Protein AF-A0A495QRF1-F1 (afdb_monomer_lite)

Sequence (314 aa):
MAGTAADWSGMYHGDLTDLEKIRQRLDAGADPVGELWGYGTPLHEAAKEGSAEVVSELARRAHDVDALCDNRSALWNAVFHRRADNVSALLEQGADPWRPMMDGWSPGRLGQVGPFDFGAAPEGHRLTEEERGLAESGPELARMLSDLYYDGFSLTCVANVTATEAVRRLDNDGLIVVDGRVPWHDLPFCYELDIIGVTDVPGGCVLAQPWAYRANDFDMIEAVTAGTFAYGMYANPKSGNQGCVAEDGRIPRWDLHPGYDPASDATARDVLAAYASCRKAIVHCMVYAGLRPETADCLEHPDVWLRLGKRTGG

pLDDT: mean 90.55, std 12.45, range [33.66, 98.88]

Radius of gyration: 22.69 Å; chains: 1; bounding box: 61×33×61 Å

Foldseek 3Di:
DPPDQQEQPPDDLVCLAVQVSLVVSVVSPYQQADDDPNQGGSLQSCLQRYDLSSNLVSLLSHPDQQDDGLQGGSLLNNLLNVPVSSNVSSVVSPHDQCDATLAGAGSCLSLLLDVDHPDDDDPSSHDDPLLNLLSVQQVVVCVQCVPPDAAQKKKKQWFPAFLVRLLVLQDDVAKDWDPDDPPPVPDDLPDAQQKWFWAGFVGHIMIIDRHHHNNQDLQSLLSNAAVTKIKIWGQHNVPGIWIFIDHNSDTPDTRDHALDDDGSNHHPLQRSLNSSNPSPRVSSRCSSSVTDHPHPCSHVPGPIMMGHDDDPDD

InterPro domains:
  IPR002110 Ankyrin repeat [PF12796] (40-98)
  IPR002110 Ankyrin repeat [PS50088] (41-70)
  IPR002110 Ankyrin repeat [SM00248] (38-67)
  IPR002110 Ankyrin repeat [SM00248] (70-99)
  IPR036770 Ankyrin repeat-containing domain superfamily [G3DSA:1.25.40.20] (13-128)
  IPR036770 Ankyrin repeat-containing domain superfamily [SSF48403] (19-107)

Organism: NCBI:txid1120940

Structure (mmCIF, N/CA/C/O backbone):
data_AF-A0A495QRF1-F1
#
_entry.id   AF-A0A495QRF1-F1
#
loop_
_atom_site.group_PDB
_atom_site.id
_atom_site.type_symbol
_atom_site.label_atom_id
_atom_site.label_alt_id
_atom_site.label_comp_id
_atom_site.label_asym_id
_atom_site.label_entity_id
_atom_site.label_seq_id
_atom_site.pdbx_PDB_ins_code
_atom_site.Cartn_x
_atom_site.Cartn_y
_atom_site.Cartn_z
_atom_site.occupancy
_atom_site.B_iso_or_equiv
_atom_site.auth_seq_id
_atom_site.auth_comp_id
_atom_site.auth_asym_id
_atom_site.auth_atom_id
_atom_site.pdbx_PDB_model_num
ATOM 1 N N . MET A 1 1 ? -41.976 -11.128 20.999 1.00 36.28 1 MET A N 1
ATOM 2 C CA . MET A 1 1 ? -41.315 -10.559 19.810 1.00 36.28 1 MET A CA 1
ATOM 3 C C . MET A 1 1 ? -40.044 -9.905 20.306 1.00 36.28 1 MET A C 1
ATOM 5 O O . MET A 1 1 ? -40.151 -8.914 21.015 1.00 36.28 1 MET A O 1
ATOM 9 N N . ALA A 1 2 ? -38.881 -10.514 20.071 1.00 41.78 2 ALA A N 1
ATOM 10 C CA . ALA A 1 2 ? -37.622 -9.803 20.269 1.00 41.78 2 ALA A CA 1
ATOM 11 C C . ALA A 1 2 ? -37.622 -8.671 19.238 1.00 41.78 2 ALA A C 1
ATOM 13 O O . ALA A 1 2 ? -37.755 -8.949 18.046 1.00 41.78 2 ALA A O 1
ATOM 14 N N . GLY A 1 3 ? -37.630 -7.416 19.695 1.00 47.19 3 GLY A N 1
ATOM 15 C CA . GLY A 1 3 ? -37.436 -6.286 18.793 1.00 47.19 3 GLY A CA 1
ATOM 16 C C . GLY A 1 3 ? -36.125 -6.506 18.049 1.00 47.19 3 GLY A C 1
ATOM 17 O O . GLY A 1 3 ? -35.159 -6.968 18.654 1.00 47.19 3 GLY A O 1
ATOM 18 N N . THR A 1 4 ? -36.115 -6.261 16.742 1.00 57.19 4 THR A N 1
ATOM 19 C CA . THR A 1 4 ? -34.875 -6.221 15.965 1.00 57.19 4 THR A CA 1
ATOM 20 C C . THR A 1 4 ? -33.911 -5.296 16.701 1.00 57.19 4 THR A C 1
ATOM 22 O O . THR A 1 4 ? -34.268 -4.141 16.947 1.00 57.19 4 THR A O 1
ATOM 25 N N . ALA A 1 5 ? -32.760 -5.818 17.138 1.00 65.12 5 ALA A N 1
ATOM 26 C CA . ALA A 1 5 ? -31.725 -4.998 17.758 1.00 65.12 5 ALA A CA 1
ATOM 27 C C . ALA A 1 5 ? -31.413 -3.815 16.830 1.00 65.12 5 ALA A C 1
ATOM 29 O O . ALA A 1 5 ? -31.492 -3.966 15.607 1.00 65.12 5 ALA A O 1
ATOM 30 N N . ALA A 1 6 ? -31.137 -2.639 17.397 1.00 79.69 6 ALA A N 1
ATOM 31 C CA . ALA A 1 6 ? -30.738 -1.498 16.584 1.00 79.69 6 ALA A CA 1
ATOM 32 C C . ALA A 1 6 ? -29.495 -1.855 15.751 1.00 79.69 6 ALA A C 1
ATOM 34 O O . ALA A 1 6 ? -28.647 -2.620 16.200 1.00 79.69 6 ALA A O 1
ATOM 35 N N . ASP A 1 7 ? -29.399 -1.310 14.541 1.00 88.00 7 ASP A N 1
ATOM 36 C CA . ASP A 1 7 ? -28.259 -1.493 13.645 1.00 88.00 7 ASP A CA 1
ATOM 37 C C . ASP A 1 7 ? -27.610 -0.139 13.311 1.00 88.00 7 ASP A C 1
ATOM 39 O O . ASP A 1 7 ? -27.933 0.906 13.889 1.00 88.00 7 ASP A O 1
ATOM 43 N N . TRP A 1 8 ? -26.668 -0.155 12.372 1.00 94.94 8 TRP A N 1
ATOM 44 C CA . TRP A 1 8 ? -25.949 1.039 11.933 1.00 94.94 8 TRP A CA 1
ATOM 45 C C . TRP A 1 8 ? -26.516 1.659 10.655 1.00 94.94 8 TRP A C 1
ATOM 47 O O . TRP A 1 8 ? -25.857 2.483 10.016 1.00 94.94 8 TRP A O 1
ATOM 57 N N . SER A 1 9 ? -27.746 1.308 10.276 1.00 92.00 9 SER A N 1
ATOM 58 C CA . SER A 1 9 ? -28.384 1.871 9.091 1.00 92.00 9 SER A CA 1
ATOM 59 C C . SER A 1 9 ? -28.526 3.401 9.189 1.00 92.00 9 SER A C 1
ATOM 61 O O . SER A 1 9 ? -28.700 3.998 10.261 1.00 92.00 9 SER A O 1
ATOM 63 N N . GLY A 1 10 ? -28.386 4.069 8.038 1.00 91.38 10 GLY A N 1
ATOM 64 C CA . GLY A 1 10 ? -28.483 5.530 7.932 1.00 91.38 10 GLY A CA 1
ATOM 65 C C . GLY A 1 10 ? -27.334 6.317 8.578 1.00 91.38 10 GLY A C 1
ATOM 66 O O . GLY A 1 10 ? -27.465 7.529 8.752 1.00 91.38 10 GLY A O 1
ATOM 67 N N . MET A 1 11 ? -26.237 5.655 8.955 1.00 93.94 11 MET A N 1
ATOM 68 C CA . MET A 1 11 ? -24.975 6.318 9.289 1.00 93.94 11 MET A CA 1
ATOM 69 C C . MET A 1 11 ? -24.264 6.783 8.014 1.00 93.94 11 MET A C 1
ATOM 71 O O . MET A 1 11 ? -24.254 6.071 7.012 1.00 93.94 11 MET A O 1
ATOM 75 N N . TYR A 1 12 ? -23.633 7.949 8.069 1.00 93.00 12 TYR A N 1
ATOM 76 C CA . TYR A 1 12 ? -22.727 8.482 7.050 1.00 93.00 12 TYR A CA 1
ATOM 77 C C . TYR A 1 12 ? -21.328 8.673 7.648 1.00 93.00 12 TYR A C 1
ATOM 79 O O . TYR A 1 12 ? -21.193 8.768 8.864 1.00 93.00 12 TYR A O 1
ATOM 87 N N . HIS A 1 13 ? -20.291 8.784 6.813 1.00 88.75 13 HIS A N 1
ATOM 88 C CA . HIS A 1 13 ? -18.893 8.942 7.253 1.00 88.75 13 HIS A CA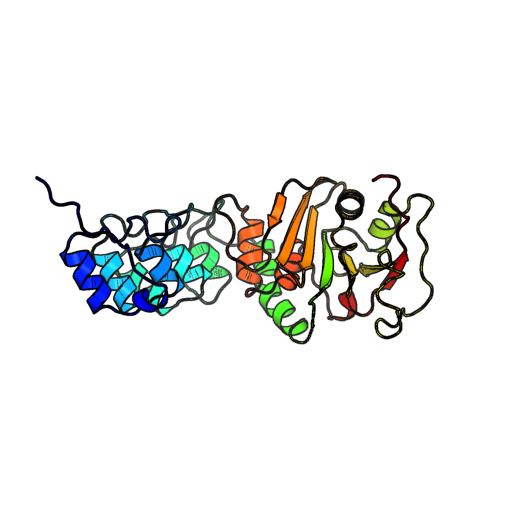 1
ATOM 89 C C . HIS A 1 13 ? -18.696 10.000 8.357 1.00 88.75 13 HIS A C 1
ATOM 91 O O . HIS A 1 13 ? -18.077 9.735 9.384 1.00 88.75 13 HIS A O 1
ATOM 97 N N . GLY A 1 14 ? -19.308 11.182 8.208 1.00 91.44 14 GLY A N 1
ATOM 98 C CA . GLY A 1 14 ? -19.200 12.262 9.200 1.00 91.44 14 GLY A CA 1
ATOM 99 C C . GLY A 1 14 ? -19.766 11.918 10.587 1.00 91.44 14 GLY A C 1
ATOM 100 O O . GLY A 1 14 ? -19.332 12.482 11.590 1.00 91.44 14 GLY A O 1
ATOM 101 N N . ASP A 1 15 ? -20.695 10.963 10.667 1.00 95.75 15 ASP A N 1
ATOM 102 C CA . ASP A 1 15 ? -21.342 10.573 11.920 1.00 95.75 15 ASP A CA 1
ATOM 103 C C . ASP A 1 15 ? -20.408 9.798 12.861 1.00 95.75 15 ASP A C 1
ATOM 105 O O . ASP A 1 15 ? -20.673 9.732 14.058 1.00 95.75 15 ASP A O 1
ATOM 109 N N . LEU A 1 16 ? -19.292 9.252 12.361 1.00 96.06 16 LEU A N 1
ATOM 110 C CA . LEU A 1 16 ? -18.283 8.551 13.172 1.00 96.06 16 LEU A CA 1
ATOM 111 C C . LEU A 1 16 ? -17.459 9.493 14.070 1.00 96.06 16 LEU A C 1
ATOM 113 O O . LEU A 1 16 ? -16.527 9.066 14.749 1.00 96.06 16 LEU A O 1
ATOM 117 N N . THR A 1 17 ? -17.803 10.780 14.086 1.00 96.88 17 THR A N 1
ATOM 118 C CA . THR A 1 17 ? -17.275 11.781 15.023 1.00 96.88 17 THR A CA 1
ATOM 119 C C . THR A 1 17 ? -18.339 12.296 16.002 1.00 96.88 17 THR A C 1
ATOM 121 O O . THR A 1 17 ? -18.012 13.030 16.933 1.00 96.88 17 THR A O 1
ATOM 124 N N . ASP A 1 18 ? -19.607 11.897 15.838 1.00 97.81 18 ASP A N 1
ATOM 125 C CA . ASP A 1 18 ? -20.713 12.279 16.721 1.00 97.81 18 ASP A CA 1
ATOM 126 C C . ASP A 1 18 ? -20.901 11.237 17.833 1.00 97.81 18 ASP A C 1
ATOM 128 O O . ASP A 1 18 ? -21.630 10.250 17.700 1.00 97.81 18 ASP A O 1
ATOM 132 N N . LEU A 1 19 ? -20.236 11.473 18.965 1.00 98.12 19 LEU A N 1
ATOM 133 C CA . LEU A 1 19 ? -20.271 10.580 20.122 1.00 98.12 19 LEU A CA 1
ATOM 134 C C . LEU A 1 19 ? -21.688 10.310 20.647 1.00 98.12 19 LEU A C 1
ATOM 136 O O . LEU A 1 19 ? -21.982 9.186 21.055 1.00 98.12 19 LEU A O 1
ATOM 140 N N . GLU A 1 20 ? -22.575 11.303 20.640 1.00 97.88 20 GLU A N 1
ATOM 141 C CA . GLU A 1 20 ? -23.933 11.127 21.163 1.00 97.88 20 GLU A CA 1
ATOM 142 C C . GLU A 1 20 ? -24.778 10.265 20.226 1.00 97.88 20 GLU A C 1
ATOM 144 O O . GLU A 1 20 ? -25.493 9.368 20.679 1.00 97.88 20 GLU A O 1
ATOM 149 N N . LYS A 1 21 ? -24.638 10.454 18.911 1.00 96.50 21 LYS A N 1
ATOM 150 C CA . LYS A 1 21 ? -25.295 9.604 17.913 1.00 96.50 21 LYS A CA 1
ATOM 151 C C . LYS A 1 21 ? -24.823 8.148 17.986 1.00 96.50 21 LYS A C 1
ATOM 153 O O . LYS A 1 21 ? -25.638 7.236 17.810 1.00 96.50 21 LYS A O 1
ATOM 158 N N . ILE A 1 22 ? -23.537 7.931 18.272 1.00 97.81 22 ILE A N 1
ATOM 159 C CA . ILE A 1 22 ? -22.958 6.601 18.504 1.00 97.81 22 ILE A CA 1
ATOM 160 C C . ILE A 1 22 ? -23.508 5.984 19.795 1.00 97.81 22 ILE A C 1
ATOM 162 O O . ILE A 1 22 ? -24.014 4.861 19.767 1.00 97.81 22 ILE A O 1
ATOM 166 N N . ARG A 1 23 ? -23.497 6.722 20.913 1.00 98.06 23 ARG A N 1
ATOM 167 C CA . ARG A 1 23 ? -24.036 6.253 22.202 1.00 98.06 23 ARG A CA 1
ATOM 168 C C . ARG A 1 23 ? -25.494 5.837 22.105 1.00 98.06 23 ARG A C 1
ATOM 170 O O . ARG A 1 23 ? -25.828 4.748 22.552 1.00 98.06 23 ARG A O 1
ATOM 177 N N . GLN A 1 24 ? -26.335 6.642 21.458 1.00 96.50 24 GLN A N 1
ATOM 178 C CA . GLN A 1 24 ? -27.756 6.329 21.280 1.00 96.50 24 GLN A CA 1
ATOM 179 C C . GLN A 1 24 ? -27.979 4.980 20.581 1.00 96.50 24 GLN A C 1
ATOM 181 O O . GLN A 1 24 ? -28.871 4.227 20.968 1.00 96.50 24 GLN A O 1
ATOM 186 N N . ARG A 1 25 ? -27.164 4.650 19.570 1.00 96.69 25 ARG A N 1
ATOM 187 C CA . ARG A 1 25 ? -27.246 3.360 18.863 1.00 96.69 25 ARG A CA 1
ATOM 188 C C . ARG A 1 25 ? -26.769 2.206 19.731 1.00 96.69 25 ARG A C 1
ATOM 190 O O . ARG A 1 25 ? -27.451 1.188 19.818 1.00 96.69 25 ARG A O 1
ATOM 197 N N . LEU A 1 26 ? -25.643 2.387 20.414 1.00 97.25 26 LEU A N 1
ATOM 198 C CA . LEU A 1 26 ? -25.106 1.386 21.333 1.00 97.25 26 LEU A CA 1
ATOM 199 C C . LEU A 1 26 ? -26.064 1.113 22.505 1.00 97.25 26 LEU A C 1
ATOM 201 O O . LEU A 1 26 ? -26.245 -0.035 22.898 1.00 97.25 26 LEU A O 1
ATOM 205 N N . ASP A 1 27 ? -26.711 2.146 23.050 1.00 96.94 27 ASP A N 1
ATOM 206 C CA . ASP A 1 27 ? -27.721 2.028 24.111 1.00 96.94 27 ASP A CA 1
ATOM 207 C C . ASP A 1 27 ? -28.982 1.298 23.621 1.00 96.94 27 ASP A C 1
ATOM 209 O O . ASP A 1 27 ? -29.630 0.587 24.389 1.00 96.94 27 ASP A O 1
ATOM 213 N N . ALA A 1 28 ? -29.305 1.421 22.330 1.00 95.75 28 ALA A N 1
ATOM 214 C CA . ALA A 1 28 ? -30.368 0.667 21.669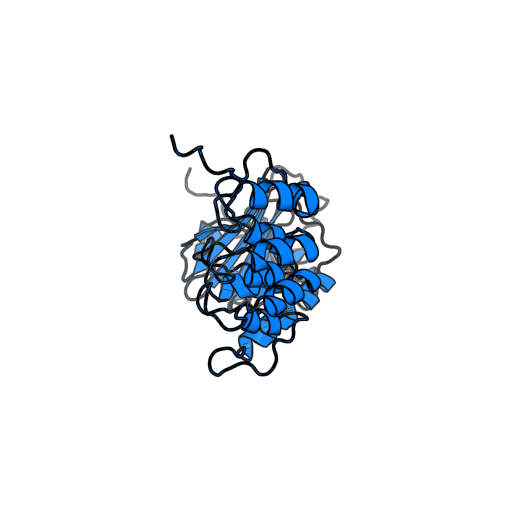 1.00 95.75 28 ALA A CA 1
ATOM 215 C C . ALA A 1 28 ? -29.953 -0.769 21.266 1.00 95.75 28 ALA A C 1
ATOM 217 O O . ALA A 1 28 ? -30.755 -1.498 20.676 1.00 95.75 28 ALA A O 1
ATOM 218 N N . GLY A 1 29 ? -28.730 -1.190 21.606 1.00 95.44 29 GLY A N 1
ATOM 219 C CA . GLY A 1 29 ? -28.231 -2.550 21.406 1.00 95.44 29 GLY A CA 1
ATOM 220 C C . GLY A 1 29 ? -27.509 -2.796 20.081 1.00 95.44 29 GLY A C 1
ATOM 221 O O . GLY A 1 29 ? -27.334 -3.959 19.724 1.00 95.44 29 GLY A O 1
ATOM 222 N N . ALA A 1 30 ? -27.101 -1.748 19.357 1.00 96.44 30 ALA A N 1
ATOM 223 C CA . ALA A 1 30 ? -26.262 -1.911 18.173 1.00 96.44 30 ALA A CA 1
ATOM 224 C C . ALA A 1 30 ? -24.882 -2.475 18.541 1.00 96.44 30 ALA A C 1
ATOM 226 O O . ALA A 1 30 ? -24.264 -2.044 19.514 1.00 96.44 30 ALA A O 1
ATOM 227 N N . ASP A 1 31 ? -24.399 -3.433 17.751 1.00 96.25 31 ASP A N 1
ATOM 228 C CA . ASP A 1 31 ? -23.107 -4.089 17.966 1.00 96.25 31 ASP A CA 1
ATOM 229 C C . ASP A 1 31 ? -21.957 -3.211 17.428 1.00 96.25 31 ASP A C 1
ATOM 231 O O . ASP A 1 31 ? -21.932 -2.951 16.223 1.00 96.25 31 ASP A O 1
ATOM 235 N N . PRO A 1 32 ? -20.988 -2.756 18.248 1.00 96.62 32 PRO A N 1
ATOM 236 C CA . PRO A 1 32 ? -19.858 -1.934 17.789 1.00 96.62 32 PRO A CA 1
ATOM 237 C C . PRO A 1 32 ? -18.960 -2.616 16.741 1.00 96.62 32 PRO A C 1
ATOM 239 O O . PRO A 1 32 ? -18.213 -1.926 16.040 1.00 96.62 32 PRO A O 1
ATOM 242 N N . VAL A 1 33 ? -19.032 -3.946 16.610 1.00 96.00 33 VAL A N 1
ATOM 243 C CA . VAL A 1 33 ? -18.331 -4.727 15.576 1.00 96.00 33 VAL A CA 1
ATOM 244 C C . VAL A 1 33 ? -19.286 -5.376 14.565 1.00 96.00 33 VAL A C 1
ATOM 246 O O . VAL A 1 33 ? -18.865 -6.213 13.772 1.00 96.00 33 VAL A O 1
ATOM 249 N N . GLY A 1 34 ? -20.555 -4.958 14.552 1.00 94.00 34 GLY A N 1
ATOM 250 C CA . GLY A 1 34 ? -21.543 -5.379 13.561 1.00 94.00 34 GLY A CA 1
ATOM 251 C C . GLY A 1 34 ? -21.345 -4.727 12.188 1.00 94.00 34 GLY A C 1
ATOM 252 O O . GLY A 1 34 ? -20.471 -3.885 11.998 1.00 94.00 34 GLY A O 1
ATOM 253 N N . GLU A 1 35 ? -22.190 -5.098 11.226 1.00 94.38 35 GLU A N 1
ATOM 254 C CA . GLU A 1 35 ? -22.109 -4.594 9.851 1.00 94.38 35 GLU A CA 1
ATOM 255 C C . GLU A 1 35 ? -22.397 -3.082 9.765 1.00 94.38 35 GLU A C 1
ATOM 257 O O . GLU A 1 35 ? -23.415 -2.587 10.259 1.00 94.38 35 GLU A O 1
ATOM 262 N N . LEU A 1 36 ? -21.507 -2.359 9.084 1.00 94.81 36 LEU A N 1
ATOM 263 C CA . LEU A 1 36 ? -21.648 -0.967 8.672 1.00 94.81 36 LEU A CA 1
ATOM 264 C C . LEU A 1 36 ? -21.381 -0.871 7.160 1.00 94.81 36 LEU A C 1
ATOM 266 O O . LEU A 1 36 ? -20.360 -1.341 6.659 1.00 94.81 36 LEU A O 1
ATOM 270 N N . TRP A 1 37 ? -22.324 -0.273 6.427 1.00 93.25 37 TRP A N 1
ATOM 271 C CA . TRP A 1 37 ? -22.264 -0.044 4.970 1.00 93.25 37 TRP A CA 1
ATOM 272 C C . TRP A 1 37 ? -22.040 -1.288 4.086 1.00 93.25 37 TRP A C 1
ATOM 274 O O . TRP A 1 37 ? -21.793 -1.148 2.891 1.00 93.25 37 TRP A O 1
ATOM 284 N N . GLY A 1 38 ? -22.173 -2.497 4.639 1.00 88.44 38 GLY A N 1
ATOM 285 C CA . GLY A 1 38 ? -22.002 -3.759 3.913 1.00 88.44 38 GLY A CA 1
ATOM 286 C C . GLY A 1 38 ? -20.548 -4.177 3.661 1.00 88.44 38 GLY A C 1
ATOM 287 O O . GLY A 1 38 ? -20.331 -5.150 2.945 1.00 88.44 38 GLY A O 1
ATOM 288 N N . TYR A 1 39 ? -19.560 -3.461 4.211 1.00 84.38 39 TYR A N 1
ATOM 289 C CA . TYR A 1 39 ? -18.134 -3.786 4.033 1.00 84.38 39 TYR A CA 1
ATOM 290 C C . TYR A 1 39 ? -17.248 -3.494 5.251 1.00 84.38 39 TYR A C 1
ATOM 292 O O . TYR A 1 39 ? -16.098 -3.917 5.274 1.00 84.38 39 TYR A O 1
ATOM 300 N N . GLY A 1 40 ? -17.739 -2.764 6.252 1.00 89.56 40 GLY A N 1
ATOM 301 C CA . GLY A 1 40 ? -16.956 -2.392 7.427 1.00 89.56 40 GLY A CA 1
ATOM 302 C C . GLY A 1 40 ? -17.702 -2.671 8.722 1.00 89.56 40 GLY A C 1
ATOM 303 O O . GLY A 1 40 ? -18.843 -3.137 8.724 1.00 89.56 40 GLY A O 1
ATOM 304 N N . THR A 1 41 ? -17.067 -2.329 9.839 1.00 96.06 41 THR A N 1
ATOM 305 C CA . THR A 1 41 ? -17.735 -2.242 11.142 1.00 96.06 41 THR A CA 1
ATOM 306 C C . THR A 1 41 ? -17.569 -0.837 11.714 1.00 96.06 41 THR A C 1
ATOM 308 O O . THR A 1 41 ? -16.600 -0.153 11.370 1.00 96.06 41 THR A O 1
ATOM 311 N N . PRO A 1 42 ? -18.451 -0.395 12.627 1.00 97.69 42 PRO A N 1
ATOM 312 C CA . PRO A 1 42 ? -18.332 0.914 13.262 1.00 97.69 42 PRO A CA 1
ATOM 313 C C . PRO A 1 42 ? -16.967 1.133 13.900 1.00 97.69 42 PRO A C 1
ATOM 315 O O . PRO A 1 42 ? -16.361 2.176 13.682 1.00 97.69 42 PRO A O 1
ATOM 318 N N . LEU A 1 43 ? -16.459 0.151 14.655 1.00 98.56 43 LEU A N 1
ATOM 319 C CA . LEU A 1 43 ? -15.153 0.264 15.299 1.00 98.56 43 LEU A CA 1
ATOM 320 C C . LEU A 1 43 ? -14.005 0.370 14.278 1.00 98.56 43 LEU A C 1
ATOM 322 O O . LEU A 1 43 ? -13.108 1.192 14.460 1.00 98.56 43 LEU A O 1
ATOM 326 N N . HIS A 1 44 ? -14.041 -0.408 13.191 1.00 98.12 44 HIS A N 1
ATOM 327 C CA . HIS A 1 44 ? -12.999 -0.386 12.157 1.00 98.12 44 HIS A CA 1
ATOM 328 C C . HIS A 1 44 ? -12.991 0.924 11.358 1.00 98.12 44 HIS A C 1
ATOM 330 O O . HIS A 1 44 ? -11.919 1.492 11.139 1.00 98.12 44 HIS A O 1
ATOM 336 N N . GLU A 1 45 ? -14.163 1.426 10.966 1.00 97.75 45 GLU A N 1
ATOM 337 C CA . GLU A 1 45 ? -14.282 2.693 10.236 1.00 97.75 45 GLU A CA 1
ATOM 338 C C . GLU A 1 45 ? -13.988 3.893 11.152 1.00 97.75 45 GLU A C 1
ATOM 340 O O . GLU A 1 45 ? -13.252 4.805 10.774 1.00 97.75 45 GLU A O 1
ATOM 345 N N . ALA A 1 46 ? -14.449 3.876 12.408 1.00 98.38 46 ALA A N 1
ATOM 346 C CA . ALA A 1 46 ? -14.101 4.917 13.376 1.00 98.38 46 ALA A CA 1
ATOM 347 C C . ALA A 1 46 ? -12.588 4.967 13.633 1.00 98.38 46 ALA A C 1
ATOM 349 O O . ALA A 1 46 ? -12.016 6.053 13.706 1.00 98.38 46 ALA A O 1
ATOM 350 N N . ALA A 1 47 ? -11.911 3.817 13.697 1.00 98.56 47 ALA A N 1
ATOM 351 C CA . ALA A 1 47 ? -10.459 3.774 13.839 1.00 98.56 47 ALA A CA 1
ATOM 352 C C . ALA A 1 47 ? -9.734 4.465 12.667 1.00 98.56 47 ALA A C 1
ATOM 354 O O . ALA A 1 47 ? -8.740 5.163 12.887 1.00 98.56 47 ALA A O 1
ATOM 355 N N . LYS A 1 48 ? -10.263 4.332 11.443 1.00 96.00 48 LYS A N 1
ATOM 356 C CA . LYS A 1 48 ? -9.748 4.963 10.219 1.00 96.00 48 LYS A CA 1
ATOM 357 C C . LYS A 1 48 ? -10.010 6.467 10.160 1.00 96.00 48 LYS A C 1
ATOM 359 O O . LYS A 1 48 ? -9.100 7.229 9.828 1.00 96.00 48 LYS A O 1
ATOM 364 N N . GLU A 1 49 ? -11.223 6.919 10.464 1.00 95.25 49 GLU A N 1
ATOM 365 C CA . GLU A 1 49 ? -11.644 8.298 10.171 1.00 95.25 49 GLU A CA 1
ATOM 366 C C . GLU A 1 49 ? -12.414 9.020 11.283 1.00 95.25 49 GLU A C 1
ATOM 368 O O . GLU A 1 49 ? -12.440 10.252 11.261 1.00 95.25 49 GLU A O 1
ATOM 373 N N . GLY A 1 50 ? -12.945 8.299 12.270 1.00 97.25 50 GLY A N 1
ATOM 374 C CA . GLY A 1 50 ? -13.674 8.849 13.415 1.00 97.25 50 GLY A CA 1
ATOM 375 C C . GLY A 1 50 ? -12.791 9.536 14.463 1.00 97.25 50 GLY A C 1
ATOM 376 O O . GLY A 1 50 ? -11.572 9.659 14.295 1.00 97.25 50 GLY A O 1
ATOM 377 N N . SER A 1 51 ? -13.421 9.994 15.550 1.00 98.19 51 SER A N 1
ATOM 378 C CA . SER A 1 51 ? -12.732 10.626 16.684 1.00 98.19 51 SER A CA 1
ATOM 379 C C . SER A 1 51 ? -12.306 9.610 17.747 1.00 98.19 51 SER A C 1
ATOM 381 O O . SER A 1 51 ? -12.931 8.558 17.904 1.00 98.19 51 SER A O 1
ATOM 383 N N . ALA A 1 52 ? -11.275 9.944 18.525 1.00 98.62 52 ALA A N 1
ATOM 384 C CA . ALA A 1 52 ? -10.758 9.069 19.576 1.00 98.62 52 ALA A CA 1
ATOM 385 C C . ALA A 1 52 ? -11.809 8.766 20.657 1.00 98.62 52 ALA A C 1
ATOM 387 O O . ALA A 1 52 ? -11.847 7.658 21.186 1.00 98.62 52 ALA A O 1
ATOM 388 N N . GLU A 1 53 ? -12.714 9.705 20.947 1.00 98.62 53 GLU A N 1
ATOM 389 C CA . GLU A 1 53 ? -13.820 9.497 21.883 1.00 98.62 53 GLU A CA 1
ATOM 390 C C . GLU A 1 53 ? -14.837 8.480 21.356 1.00 98.62 53 GLU A C 1
ATOM 392 O O . GLU A 1 53 ? -15.324 7.646 22.121 1.00 98.62 53 GLU A O 1
ATOM 397 N N . VAL A 1 54 ? -15.144 8.520 20.053 1.00 98.69 54 VAL A N 1
ATOM 398 C CA . VAL A 1 54 ? -16.015 7.528 19.409 1.00 98.69 54 VAL A CA 1
ATOM 399 C C . VAL A 1 54 ? -15.342 6.160 19.397 1.00 98.69 54 VAL A C 1
ATOM 401 O O . VAL A 1 54 ? -15.976 5.170 19.758 1.00 98.69 54 VAL A O 1
ATOM 404 N N . VAL A 1 55 ? -14.056 6.100 19.042 1.00 98.88 55 VAL A N 1
ATOM 405 C CA . VAL A 1 55 ? -13.270 4.858 19.060 1.00 98.88 55 VAL A CA 1
ATOM 406 C C . VAL A 1 55 ? -13.236 4.255 20.462 1.00 98.88 55 VAL A C 1
ATOM 408 O O . VAL A 1 55 ? -13.522 3.070 20.614 1.00 98.88 55 VAL A O 1
ATOM 411 N N . SER A 1 56 ? -12.960 5.065 21.487 1.00 98.75 56 SER A N 1
ATOM 412 C CA . SER A 1 56 ? -12.949 4.633 22.887 1.00 98.75 56 SER A CA 1
ATOM 413 C C . SER A 1 56 ? -14.309 4.077 23.315 1.00 98.75 56 SER A C 1
ATOM 415 O O . SER A 1 56 ? -14.379 2.992 23.890 1.00 98.75 56 SER A O 1
ATOM 417 N N . GLU A 1 57 ? -15.411 4.756 22.978 1.00 98.69 57 GLU A N 1
ATOM 418 C CA . GLU A 1 57 ? -16.756 4.301 23.343 1.00 98.69 57 GLU A CA 1
ATOM 419 C C . GLU A 1 57 ? -17.167 3.008 22.623 1.00 98.69 57 GLU A C 1
ATOM 421 O O . GLU A 1 57 ? -17.750 2.123 23.253 1.00 98.69 57 GLU A O 1
ATOM 426 N N . LEU A 1 58 ? -16.844 2.871 21.333 1.00 98.62 58 LEU A N 1
ATOM 427 C CA . LEU A 1 58 ? -17.090 1.647 20.566 1.00 98.62 58 LEU A CA 1
ATOM 428 C C . LEU A 1 58 ? -16.257 0.479 21.107 1.00 98.62 58 LEU A C 1
ATOM 430 O O . LEU A 1 58 ? -16.809 -0.585 21.382 1.00 98.62 58 LEU A O 1
ATOM 434 N N . ALA A 1 59 ? -14.954 0.685 21.314 1.00 98.69 59 ALA A N 1
ATOM 435 C CA . ALA A 1 59 ? -14.032 -0.338 21.803 1.00 98.69 59 ALA A CA 1
ATOM 436 C C . ALA A 1 59 ? -14.393 -0.803 23.220 1.00 98.69 59 ALA A C 1
ATOM 438 O O . ALA A 1 59 ? -14.446 -2.001 23.478 1.00 98.69 59 ALA A O 1
ATOM 439 N N . ARG A 1 60 ? -14.751 0.124 24.117 1.00 98.19 60 ARG A N 1
ATOM 440 C CA . ARG A 1 60 ? -15.192 -0.185 25.488 1.00 98.19 60 ARG A CA 1
ATOM 441 C C . ARG A 1 60 ? -16.435 -1.080 25.530 1.00 98.19 60 ARG A C 1
ATOM 443 O O . ARG A 1 60 ? -16.641 -1.803 26.505 1.00 98.19 60 ARG A O 1
ATOM 450 N N . ARG A 1 61 ? -17.310 -0.988 24.522 1.00 97.56 61 ARG A N 1
ATOM 451 C CA . ARG A 1 61 ? -18.530 -1.805 24.420 1.00 97.56 61 ARG A CA 1
ATOM 452 C C . ARG A 1 61 ? -18.362 -3.045 23.544 1.00 97.56 61 ARG A C 1
ATOM 454 O O . ARG A 1 61 ? -19.285 -3.855 23.494 1.00 97.56 61 ARG A O 1
ATOM 461 N N . ALA A 1 62 ? -17.229 -3.200 22.866 1.00 96.94 62 ALA A N 1
ATOM 462 C CA . ALA A 1 62 ? -16.952 -4.373 22.056 1.00 96.94 62 ALA A CA 1
ATOM 463 C C . ALA A 1 62 ? -16.685 -5.589 22.950 1.00 96.94 62 ALA A C 1
ATOM 465 O O . ALA A 1 62 ? -15.988 -5.504 23.959 1.00 96.94 62 ALA A O 1
ATOM 466 N N . HIS A 1 63 ? -17.237 -6.741 22.569 1.00 93.81 63 HIS A N 1
ATOM 467 C CA . HIS A 1 63 ? -16.924 -8.009 23.234 1.00 93.81 63 HIS A CA 1
ATOM 468 C C . HIS A 1 63 ? -15.495 -8.482 22.936 1.00 93.81 63 HIS A C 1
ATOM 470 O O . HIS A 1 63 ? -14.893 -9.161 23.765 1.00 93.81 63 HIS A O 1
ATOM 476 N N . ASP A 1 64 ? -14.976 -8.115 21.764 1.00 96.50 64 ASP A N 1
ATOM 477 C CA . ASP A 1 64 ? -13.607 -8.349 21.315 1.00 96.50 64 ASP A CA 1
ATOM 478 C C . ASP A 1 64 ? -13.131 -7.107 20.546 1.00 96.50 64 ASP A C 1
ATOM 480 O O . ASP A 1 64 ? -13.635 -6.810 19.461 1.00 96.50 64 ASP A O 1
ATOM 484 N N . VAL A 1 65 ? -12.191 -6.355 21.125 1.00 98.00 65 VAL A N 1
ATOM 485 C CA . VAL A 1 65 ? -11.601 -5.159 20.497 1.00 98.00 65 VAL A CA 1
ATOM 486 C C . VAL A 1 65 ? -10.699 -5.517 19.307 1.00 98.00 65 VAL A C 1
ATOM 488 O O . VAL A 1 65 ? -10.517 -4.700 18.404 1.00 98.00 65 VAL A O 1
ATOM 491 N N . ASP A 1 66 ? -10.185 -6.751 19.271 1.00 98.12 66 ASP A N 1
ATOM 492 C CA . ASP A 1 66 ? -9.330 -7.278 18.208 1.00 98.12 66 ASP A CA 1
ATOM 493 C C . ASP A 1 66 ? -10.113 -8.125 17.192 1.00 98.12 66 ASP A C 1
ATOM 495 O O . ASP A 1 66 ? -9.509 -8.832 16.375 1.00 98.12 66 ASP A O 1
ATOM 499 N N . ALA A 1 67 ? -11.450 -8.063 17.215 1.00 97.06 67 ALA A N 1
ATOM 500 C CA . ALA A 1 67 ? -12.282 -8.665 16.181 1.00 97.06 67 ALA A CA 1
ATOM 501 C C . ALA A 1 67 ? -11.802 -8.201 14.798 1.00 97.06 67 ALA A C 1
ATOM 503 O O . ALA A 1 67 ? -11.487 -7.027 14.606 1.00 97.06 67 ALA A O 1
ATOM 504 N N . LEU A 1 68 ? -11.724 -9.129 13.843 1.00 96.06 68 LEU A N 1
ATOM 505 C CA . LEU A 1 68 ? -11.206 -8.834 12.510 1.00 96.06 68 LEU A CA 1
ATOM 506 C C . LEU A 1 68 ? -12.341 -8.514 11.537 1.00 96.06 68 LEU A C 1
ATOM 508 O O . LEU A 1 68 ? -13.316 -9.259 11.453 1.00 96.06 68 LEU A O 1
ATOM 512 N N . CYS A 1 69 ? -12.154 -7.467 10.741 1.00 95.12 69 CYS A N 1
ATOM 513 C CA . CYS A 1 69 ? -12.932 -7.164 9.544 1.00 95.12 69 CYS A CA 1
ATOM 514 C C . CYS A 1 69 ? -11.973 -7.122 8.350 1.00 95.12 69 CYS A C 1
ATOM 516 O O . CYS A 1 69 ? -10.957 -6.431 8.408 1.00 95.12 69 CYS A O 1
ATOM 518 N N . ASP A 1 70 ? -12.248 -7.882 7.286 1.00 93.50 70 ASP A N 1
ATOM 519 C CA . ASP A 1 70 ? -11.351 -8.010 6.124 1.00 93.50 70 ASP A CA 1
ATOM 520 C C . ASP A 1 70 ? -9.892 -8.308 6.508 1.00 93.50 70 ASP A C 1
ATOM 522 O O . ASP A 1 70 ? -8.965 -7.638 6.054 1.00 93.50 70 ASP A O 1
ATOM 526 N N . ASN A 1 71 ? -9.686 -9.292 7.389 1.00 95.25 71 ASN A N 1
ATOM 527 C CA . ASN A 1 71 ? -8.370 -9.677 7.914 1.00 95.25 71 ASN A CA 1
ATOM 528 C C . ASN A 1 71 ? -7.599 -8.547 8.621 1.00 95.25 71 ASN A C 1
ATOM 530 O O . ASN A 1 71 ? -6.378 -8.618 8.714 1.00 95.25 71 ASN A O 1
ATOM 534 N N . ARG A 1 72 ? -8.275 -7.518 9.140 1.00 96.75 72 ARG A N 1
ATOM 535 C CA . ARG A 1 72 ? -7.659 -6.379 9.839 1.00 96.75 72 ARG A CA 1
ATOM 536 C C . ARG A 1 72 ? -8.365 -6.147 11.164 1.00 96.75 72 ARG A C 1
ATOM 538 O O . ARG A 1 72 ? -9.574 -6.312 11.224 1.00 96.75 72 ARG A O 1
ATOM 545 N N . SER A 1 73 ? -7.630 -5.764 12.205 1.00 98.06 73 SER A N 1
ATOM 546 C CA . SER A 1 73 ? -8.242 -5.250 13.436 1.00 98.06 73 SER A CA 1
ATOM 547 C C . SER A 1 73 ? -8.532 -3.752 13.316 1.00 98.06 73 SER A C 1
ATOM 549 O O . SER A 1 73 ? -8.027 -3.063 12.424 1.00 98.06 73 SER A O 1
ATOM 551 N N . ALA A 1 74 ? -9.283 -3.195 14.261 1.00 98.56 74 ALA A N 1
ATOM 552 C CA . ALA A 1 74 ? -9.447 -1.748 14.345 1.00 98.56 74 ALA A CA 1
ATOM 553 C C . ALA A 1 74 ? -8.096 -1.032 14.545 1.00 98.56 74 ALA A C 1
ATOM 555 O O . ALA A 1 74 ? -7.841 0.007 13.932 1.00 98.56 74 ALA A O 1
ATOM 556 N N . LEU A 1 75 ? -7.188 -1.624 15.332 1.00 98.75 75 LEU A N 1
ATOM 557 C CA . LEU A 1 75 ? -5.854 -1.068 15.575 1.00 98.75 75 LEU A CA 1
ATOM 558 C C . LEU A 1 75 ? -5.012 -1.022 14.296 1.00 98.75 75 LEU A C 1
ATOM 560 O O . LEU A 1 75 ? -4.297 -0.045 14.078 1.00 98.75 75 LEU A O 1
ATOM 564 N N . TRP A 1 76 ? -5.147 -2.016 13.412 1.00 98.25 76 TRP A N 1
ATOM 565 C CA . TRP A 1 76 ? -4.543 -1.963 12.080 1.00 98.25 76 TRP A CA 1
ATOM 566 C C . TRP A 1 76 ? -4.968 -0.718 11.312 1.00 98.25 76 TRP A C 1
ATOM 568 O O . TRP A 1 76 ? -4.115 0.015 10.818 1.00 98.25 76 TRP A O 1
ATOM 578 N N . ASN A 1 77 ? -6.275 -0.459 11.233 1.00 98.00 77 ASN A N 1
ATOM 579 C CA . ASN A 1 77 ? -6.796 0.688 10.495 1.00 98.00 77 ASN A CA 1
ATOM 580 C C . ASN A 1 77 ? -6.302 2.008 11.104 1.00 98.00 77 ASN A C 1
ATOM 582 O O . ASN A 1 77 ? -5.837 2.882 10.371 1.00 98.00 77 ASN A O 1
ATOM 586 N N . ALA A 1 78 ? -6.299 2.142 12.433 1.00 98.44 78 ALA A N 1
ATOM 587 C CA . ALA A 1 78 ? -5.756 3.334 13.085 1.00 98.44 78 ALA A CA 1
ATOM 588 C C . ALA A 1 78 ? -4.271 3.565 12.736 1.00 98.44 78 ALA A C 1
ATOM 590 O O . ALA A 1 78 ? -3.884 4.686 12.392 1.00 98.44 78 ALA A O 1
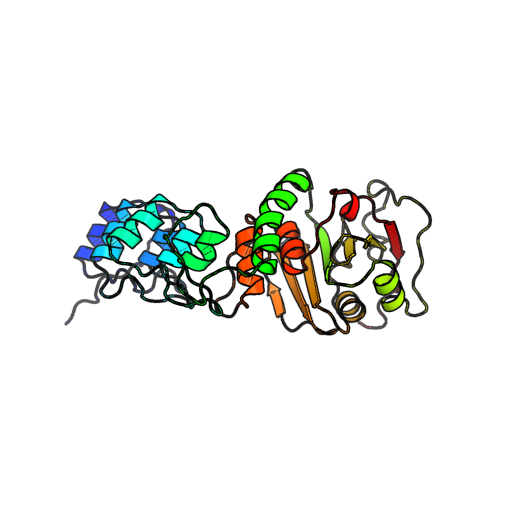ATOM 591 N N . VAL A 1 79 ? -3.448 2.508 12.749 1.00 98.25 79 VAL A N 1
ATOM 592 C CA . VAL A 1 79 ? -2.026 2.581 12.373 1.00 98.25 79 VAL A CA 1
ATOM 593 C C . VAL A 1 79 ? -1.857 2.910 10.893 1.00 98.25 79 VAL A C 1
ATOM 595 O O . VAL A 1 79 ? -1.184 3.885 10.557 1.00 98.25 79 VAL A O 1
ATOM 598 N N . PHE A 1 80 ? -2.490 2.149 10.000 1.00 97.12 80 PHE A N 1
ATOM 599 C CA . PHE A 1 80 ? -2.355 2.316 8.553 1.00 97.12 80 PHE A CA 1
ATOM 600 C C . PHE A 1 80 ? -2.760 3.730 8.105 1.00 97.12 80 PHE A C 1
ATOM 602 O O . PHE A 1 80 ? -2.082 4.362 7.291 1.00 97.12 80 PHE A O 1
ATOM 609 N N . HIS A 1 81 ? -3.817 4.283 8.707 1.00 96.19 81 HIS A N 1
ATOM 610 C CA . HIS A 1 81 ? -4.298 5.636 8.428 1.00 96.19 81 HIS A CA 1
ATOM 611 C C . HIS A 1 81 ? -3.630 6.734 9.266 1.00 96.19 81 HIS A C 1
ATOM 613 O O . HIS A 1 81 ? -4.017 7.900 9.157 1.00 96.19 81 HIS A O 1
ATOM 619 N N . ARG A 1 82 ? -2.599 6.394 10.048 1.00 96.19 82 ARG A N 1
ATOM 620 C CA . ARG A 1 82 ? -1.791 7.323 10.851 1.00 96.19 82 ARG A CA 1
ATOM 621 C C . ARG A 1 82 ? -2.619 8.142 11.857 1.00 96.19 82 ARG A C 1
ATOM 623 O O . ARG A 1 82 ? -2.367 9.327 12.065 1.00 96.19 82 ARG A O 1
ATOM 630 N N . ARG A 1 83 ? -3.611 7.512 12.492 1.00 97.75 83 ARG A N 1
ATOM 631 C CA . ARG A 1 83 ? -4.534 8.130 13.459 1.00 97.75 83 ARG A CA 1
ATOM 632 C C . ARG A 1 83 ? -4.035 7.933 14.891 1.00 97.75 83 ARG A C 1
ATOM 634 O O . ARG A 1 83 ? -4.507 7.050 15.595 1.00 97.75 83 ARG A O 1
ATOM 641 N N . ALA A 1 84 ? -3.068 8.749 15.313 1.00 98.19 84 ALA A N 1
ATOM 642 C CA . ALA A 1 84 ? -2.392 8.588 16.605 1.00 98.19 84 ALA A CA 1
ATOM 643 C C . ALA A 1 84 ? -3.341 8.562 17.814 1.00 98.19 84 ALA A C 1
ATOM 645 O O . ALA A 1 84 ? -3.212 7.682 18.661 1.00 98.19 84 ALA A O 1
ATOM 646 N N . ASP A 1 85 ? -4.333 9.451 17.860 1.00 98.56 85 ASP A N 1
ATOM 647 C CA . ASP A 1 85 ? -5.286 9.485 18.975 1.00 98.56 85 ASP A CA 1
ATOM 648 C C . ASP A 1 85 ? -6.177 8.230 19.003 1.00 98.56 85 ASP A C 1
ATOM 650 O O . ASP A 1 85 ? -6.459 7.686 20.069 1.00 98.56 85 ASP A O 1
ATOM 654 N N . ASN A 1 86 ? -6.543 7.701 17.830 1.00 98.81 86 ASN A N 1
ATOM 655 C CA . ASN A 1 86 ? -7.321 6.465 17.715 1.00 98.81 86 ASN A CA 1
ATOM 656 C C . ASN A 1 86 ? -6.478 5.229 18.071 1.00 98.81 86 ASN A C 1
ATOM 658 O O . ASN A 1 86 ? -7.000 4.296 18.675 1.00 98.81 86 ASN A O 1
ATOM 662 N N . VAL A 1 87 ? -5.179 5.226 17.738 1.00 98.81 87 VAL A N 1
ATOM 663 C CA . VAL A 1 87 ? -4.228 4.195 18.192 1.00 98.81 87 VAL A CA 1
ATOM 664 C C . VAL A 1 87 ? -4.193 4.170 19.720 1.00 98.81 87 VAL A C 1
ATOM 666 O O . VAL A 1 87 ? -4.399 3.111 20.307 1.00 98.81 87 VAL A O 1
ATOM 669 N N . SER A 1 88 ? -4.007 5.326 20.363 1.00 98.56 88 SER A N 1
ATOM 670 C CA . SER A 1 88 ? -4.002 5.434 21.828 1.00 98.56 88 SER A CA 1
ATOM 671 C C . SER A 1 88 ? -5.315 4.941 22.442 1.00 98.56 88 SER A C 1
ATOM 673 O O . SER A 1 88 ? -5.285 4.107 23.343 1.00 98.56 88 SER A O 1
ATOM 675 N N . ALA A 1 89 ? -6.464 5.370 21.906 1.00 98.69 89 ALA A N 1
ATOM 676 C CA . ALA A 1 89 ? -7.778 4.954 22.397 1.00 98.69 89 ALA A CA 1
ATOM 677 C C . ALA A 1 89 ? -7.989 3.428 22.337 1.00 98.69 89 ALA A C 1
ATOM 679 O O . ALA A 1 89 ? -8.560 2.852 23.259 1.00 98.69 89 ALA A O 1
ATOM 680 N N . LEU A 1 90 ? -7.517 2.759 21.280 1.00 98.81 90 LEU A N 1
ATOM 681 C CA . LEU A 1 90 ? -7.620 1.300 21.141 1.00 98.81 90 LEU A CA 1
ATOM 682 C C . LEU A 1 90 ? -6.683 0.556 22.098 1.00 98.81 90 LEU A C 1
ATOM 684 O O . LEU A 1 90 ? -7.091 -0.429 22.712 1.00 98.81 90 LEU A O 1
ATOM 688 N N . LEU A 1 91 ? -5.447 1.040 22.262 1.00 98.62 91 LEU A N 1
ATOM 689 C CA . LEU A 1 91 ? -4.487 0.465 23.209 1.00 98.62 91 LEU A CA 1
ATOM 690 C C . LEU A 1 91 ? -4.982 0.579 24.659 1.00 98.62 91 LEU A C 1
ATOM 692 O O . LEU A 1 91 ? -4.840 -0.366 25.431 1.00 98.62 91 LEU A O 1
ATOM 696 N N . GLU A 1 92 ? -5.612 1.699 25.024 1.00 98.38 92 GLU A N 1
ATOM 697 C CA . GLU A 1 92 ? -6.232 1.891 26.344 1.00 98.38 92 GLU A CA 1
ATOM 698 C C . GLU A 1 92 ? -7.372 0.898 26.623 1.00 98.38 92 GLU A C 1
ATOM 700 O O . GLU A 1 92 ? -7.622 0.566 27.781 1.00 98.38 92 GLU A O 1
ATOM 705 N N . GLN A 1 93 ? -8.038 0.396 25.576 1.00 98.25 93 GLN A N 1
ATOM 706 C CA . GLN A 1 93 ? -9.059 -0.654 25.674 1.00 98.25 93 GLN A CA 1
ATOM 707 C C . GLN A 1 93 ? -8.490 -2.076 25.509 1.00 98.25 93 GLN A C 1
ATOM 709 O O . GLN A 1 93 ? -9.251 -3.041 25.487 1.00 98.25 93 GLN A O 1
ATOM 714 N N . GLY A 1 94 ? -7.163 -2.225 25.441 1.00 97.75 94 GLY A N 1
ATOM 715 C CA . GLY A 1 94 ? -6.486 -3.521 25.454 1.00 97.75 94 GLY A CA 1
ATOM 716 C C . GLY A 1 94 ? -6.291 -4.186 24.091 1.00 97.75 94 GLY A C 1
ATOM 717 O O . GLY A 1 94 ? -6.046 -5.388 24.070 1.00 97.75 94 GLY A O 1
ATOM 718 N N . ALA A 1 95 ? -6.380 -3.443 22.981 1.00 98.50 95 ALA A N 1
ATOM 719 C CA . ALA A 1 95 ? -6.068 -3.977 21.652 1.00 98.50 95 ALA A CA 1
ATOM 720 C C . ALA A 1 95 ? -4.613 -4.472 21.560 1.00 98.50 95 ALA A C 1
ATOM 722 O O . ALA A 1 95 ? -3.692 -3.774 21.996 1.00 98.50 95 ALA A O 1
ATOM 723 N N . ASP A 1 96 ? -4.395 -5.647 20.967 1.00 98.00 96 ASP A N 1
ATOM 724 C CA . ASP A 1 96 ? -3.071 -6.259 20.830 1.00 98.00 96 ASP A CA 1
ATOM 725 C C . ASP A 1 96 ? -2.315 -5.735 19.584 1.00 98.00 96 ASP A C 1
ATOM 727 O O . ASP A 1 96 ? -2.666 -6.071 18.445 1.00 98.00 96 ASP A O 1
ATOM 731 N N . PRO A 1 97 ? -1.220 -4.961 19.743 1.00 98.19 97 PRO A N 1
ATOM 732 C CA . PRO A 1 97 ? -0.429 -4.476 18.611 1.00 98.19 97 PRO A CA 1
ATOM 733 C C . PRO A 1 97 ? 0.373 -5.579 17.906 1.00 98.19 97 PRO A C 1
ATOM 735 O O . PRO A 1 97 ? 0.864 -5.374 16.791 1.00 98.19 97 PRO A O 1
ATOM 738 N N . TRP A 1 98 ? 0.542 -6.749 18.515 1.00 97.56 98 TRP A N 1
ATOM 739 C CA . TRP A 1 98 ? 1.385 -7.817 17.984 1.00 97.56 98 TRP A CA 1
ATOM 740 C C . TRP A 1 98 ? 0.591 -8.986 17.402 1.00 97.56 98 TRP A C 1
ATOM 742 O O . TRP A 1 98 ? 1.202 -9.911 16.876 1.00 97.56 98 TRP A O 1
ATOM 752 N N . ARG A 1 99 ? -0.746 -8.926 17.372 1.00 96.12 99 ARG A N 1
ATOM 753 C CA . ARG A 1 99 ? -1.568 -9.931 16.684 1.00 96.12 99 ARG A CA 1
ATOM 754 C C . ARG A 1 99 ? -1.242 -9.975 15.178 1.00 96.12 99 ARG A C 1
ATOM 756 O O . ARG A 1 99 ? -1.398 -8.953 14.505 1.00 96.12 99 ARG A O 1
ATOM 763 N N . PRO A 1 100 ? -0.816 -11.125 14.618 1.00 94.75 100 PRO A N 1
ATOM 764 C CA . PRO A 1 100 ? -0.564 -11.249 13.185 1.00 94.75 100 PRO A CA 1
ATOM 765 C C . PRO A 1 100 ? -1.851 -11.182 12.352 1.00 94.75 100 PRO A C 1
ATOM 767 O O . PRO A 1 100 ? -2.890 -11.720 12.736 1.00 94.75 100 PRO A O 1
ATOM 770 N N . MET A 1 101 ? -1.755 -10.545 11.193 1.00 96.19 101 MET A N 1
ATOM 771 C CA . MET A 1 101 ? -2.795 -10.317 10.195 1.00 96.19 101 MET A CA 1
ATOM 772 C C . MET A 1 101 ? -2.145 -9.915 8.858 1.00 96.19 101 MET A C 1
ATOM 774 O O . MET A 1 101 ? -0.926 -9.812 8.799 1.00 96.19 101 MET A O 1
ATOM 778 N N . MET A 1 102 ? -2.917 -9.704 7.785 1.00 95.69 102 MET A N 1
ATOM 779 C CA . MET A 1 102 ? -2.410 -9.147 6.511 1.00 95.69 102 MET A CA 1
ATOM 780 C C . MET A 1 102 ? -1.064 -9.747 6.045 1.00 95.69 102 MET A C 1
ATOM 782 O O . MET A 1 102 ? -0.065 -9.040 5.945 1.00 95.69 102 MET A O 1
ATOM 786 N N . ASP A 1 103 ? -1.027 -11.067 5.845 1.00 94.38 103 ASP A N 1
ATOM 787 C CA . ASP A 1 103 ? 0.173 -11.825 5.442 1.00 94.38 103 ASP A CA 1
ATOM 788 C C . ASP A 1 103 ? 1.371 -11.706 6.412 1.00 94.38 103 ASP A C 1
ATOM 790 O O . ASP A 1 103 ? 2.517 -11.473 6.035 1.00 94.38 103 ASP A O 1
ATOM 794 N N . GLY A 1 104 ? 1.099 -11.856 7.713 1.00 92.69 104 GLY A N 1
ATOM 795 C CA . GLY A 1 104 ? 2.130 -11.906 8.759 1.00 92.69 104 GLY A CA 1
ATOM 796 C C . GLY A 1 104 ? 2.546 -10.545 9.324 1.00 92.69 104 GLY A C 1
ATOM 797 O O . GLY A 1 104 ? 3.416 -10.477 10.197 1.00 92.69 104 GLY A O 1
ATOM 798 N N . TRP A 1 105 ? 1.908 -9.462 8.887 1.00 95.81 105 TRP A N 1
ATOM 799 C CA . TRP A 1 105 ? 2.030 -8.157 9.523 1.00 95.81 105 TRP A CA 1
ATOM 800 C C . TRP A 1 105 ? 1.255 -8.075 10.843 1.00 95.81 105 TRP A C 1
ATOM 802 O O . TRP A 1 105 ? 0.361 -8.854 11.127 1.00 95.81 105 TRP A O 1
ATOM 812 N N . SER A 1 106 ? 1.583 -7.096 11.675 1.00 96.81 106 SER A N 1
ATOM 813 C CA . SER A 1 106 ? 0.767 -6.694 12.826 1.00 96.81 106 SER A CA 1
ATOM 814 C C . SER A 1 106 ? 0.734 -5.167 12.881 1.00 96.81 106 SER A C 1
ATOM 816 O O . SER A 1 106 ? 1.617 -4.539 12.282 1.00 96.81 106 SER A O 1
ATOM 818 N N . PRO A 1 107 ? -0.209 -4.536 13.603 1.00 97.75 107 PRO A N 1
ATOM 819 C CA . PRO A 1 107 ? -0.201 -3.083 13.770 1.00 97.75 107 PRO A CA 1
ATOM 820 C C . PRO A 1 107 ? 1.142 -2.565 14.309 1.00 97.75 107 PRO A C 1
ATOM 822 O O . PRO A 1 107 ? 1.678 -1.579 13.814 1.00 97.75 107 PRO A O 1
ATOM 825 N N . GLY A 1 108 ? 1.747 -3.291 15.250 1.00 97.44 108 GLY A N 1
ATOM 826 C CA . GLY A 1 108 ? 3.064 -3.007 15.813 1.00 97.44 108 GLY A CA 1
ATOM 827 C C . GLY A 1 108 ? 4.221 -3.183 14.831 1.00 97.44 108 GLY A C 1
ATOM 828 O O . GLY A 1 108 ? 5.138 -2.360 14.798 1.00 97.44 108 GLY A O 1
ATOM 829 N N . ARG A 1 109 ? 4.182 -4.219 13.980 1.00 95.94 109 ARG A N 1
ATOM 830 C CA . ARG A 1 109 ? 5.169 -4.393 12.902 1.00 95.94 109 ARG A CA 1
ATOM 831 C C . ARG A 1 109 ? 5.054 -3.270 11.871 1.00 95.94 109 ARG A C 1
ATOM 833 O O . ARG A 1 109 ? 6.070 -2.697 11.496 1.00 95.94 109 ARG A O 1
ATOM 840 N N . LEU A 1 110 ? 3.832 -2.906 11.476 1.00 95.56 110 LEU A N 1
ATOM 841 C CA . LEU A 1 110 ? 3.562 -1.793 10.561 1.00 95.56 110 LEU A CA 1
ATOM 842 C C . LEU A 1 110 ? 3.966 -0.441 11.167 1.00 95.56 110 LEU A C 1
ATOM 844 O O . LEU A 1 110 ? 4.511 0.417 10.475 1.00 95.56 110 LEU A O 1
ATOM 848 N N . GLY A 1 111 ? 3.773 -0.279 12.477 1.00 95.50 111 GLY A N 1
ATOM 849 C CA . GLY A 1 111 ? 4.191 0.891 13.243 1.00 95.50 111 GLY A CA 1
ATOM 850 C C . GLY A 1 111 ? 5.670 1.234 13.073 1.00 95.50 111 GLY A C 1
ATOM 851 O O . GLY A 1 111 ? 5.981 2.411 12.923 1.00 95.50 111 GLY A O 1
ATOM 852 N N . GLN A 1 112 ? 6.546 0.225 12.958 1.00 93.62 112 GLN A N 1
ATOM 853 C CA . GLN A 1 112 ? 7.992 0.404 12.735 1.00 93.62 112 GLN A CA 1
ATOM 854 C C . GLN A 1 112 ? 8.345 1.076 11.397 1.00 93.62 112 GLN A C 1
ATOM 856 O O . GLN A 1 112 ? 9.448 1.598 11.264 1.00 93.62 112 GLN A O 1
ATOM 861 N N . VAL A 1 113 ? 7.443 1.062 10.408 1.00 91.19 113 VAL A N 1
ATOM 862 C CA . VAL A 1 113 ? 7.599 1.786 9.128 1.00 91.19 113 VAL A CA 1
ATOM 863 C C . VAL A 1 113 ? 7.192 3.263 9.272 1.00 91.19 113 VAL A C 1
ATOM 865 O O . VAL A 1 113 ? 7.518 4.103 8.434 1.00 91.19 113 VAL A O 1
ATOM 868 N N . GLY A 1 114 ? 6.424 3.596 10.310 1.00 85.12 114 GLY A N 1
ATOM 869 C CA . GLY A 1 114 ? 5.834 4.911 10.525 1.00 85.12 114 GLY A CA 1
ATOM 870 C C . GLY A 1 114 ? 6.246 5.546 11.853 1.00 85.12 114 GLY A C 1
ATOM 871 O O . GLY A 1 114 ? 7.271 5.197 12.426 1.00 85.12 114 GLY A O 1
ATOM 872 N N . PRO A 1 115 ? 5.459 6.514 12.350 1.00 88.50 115 PRO A N 1
ATOM 873 C CA . PRO A 1 115 ? 5.815 7.275 13.545 1.00 88.50 115 PRO A CA 1
ATOM 874 C C . PRO A 1 115 ? 5.440 6.567 14.856 1.00 88.50 115 PRO A C 1
ATOM 876 O O . PRO A 1 115 ? 5.566 7.169 15.918 1.00 88.50 115 PRO A O 1
ATOM 879 N N . PHE A 1 116 ? 4.903 5.346 14.798 1.00 94.56 116 PHE A N 1
ATOM 880 C CA . PHE A 1 116 ? 4.333 4.682 15.966 1.00 94.56 116 PHE A CA 1
ATOM 881 C C . PHE A 1 116 ? 5.365 3.812 16.669 1.00 94.56 116 PHE A C 1
ATOM 883 O O . PHE A 1 116 ? 6.027 2.990 16.040 1.00 94.56 116 PHE A O 1
ATOM 890 N N . ASP A 1 117 ? 5.434 3.952 17.990 1.00 92.44 117 ASP A N 1
ATOM 891 C CA . ASP A 1 117 ? 6.252 3.113 18.856 1.00 92.44 117 ASP A CA 1
ATOM 892 C C . ASP A 1 117 ? 5.344 2.287 19.772 1.00 92.44 117 ASP A C 1
ATOM 894 O O . ASP A 1 117 ? 4.609 2.824 20.598 1.00 92.44 117 ASP A O 1
ATOM 898 N N . PHE A 1 118 ? 5.399 0.967 19.601 1.00 94.88 118 PHE A N 1
ATOM 899 C CA . PHE A 1 118 ? 4.675 -0.012 20.415 1.00 94.88 118 PHE A CA 1
ATOM 900 C C . PHE A 1 118 ? 5.606 -0.729 21.408 1.00 94.88 118 PHE A C 1
ATOM 902 O O . PHE A 1 118 ? 5.265 -1.781 21.951 1.00 94.88 118 PHE A O 1
ATOM 909 N N . GLY A 1 119 ? 6.800 -0.177 21.633 1.00 90.75 119 GLY A N 1
ATOM 910 C CA . GLY A 1 119 ? 7.845 -0.764 22.453 1.00 90.75 119 GLY A CA 1
ATOM 911 C C . GLY A 1 119 ? 8.638 -1.849 21.725 1.00 90.75 119 GLY A C 1
ATOM 912 O O . GLY A 1 119 ? 8.683 -1.938 20.496 1.00 90.75 119 GLY A O 1
ATOM 913 N N . ALA A 1 120 ? 9.316 -2.692 22.505 1.00 90.06 120 ALA A N 1
ATOM 914 C CA . ALA A 1 120 ? 10.190 -3.723 21.962 1.00 90.06 120 ALA A CA 1
ATOM 915 C C . ALA A 1 120 ? 9.398 -4.766 21.157 1.00 90.06 120 ALA A C 1
ATOM 917 O O . ALA A 1 120 ? 8.652 -5.561 21.724 1.00 90.06 120 ALA A O 1
ATOM 918 N N . ALA A 1 121 ? 9.631 -4.801 19.842 1.00 92.62 121 ALA A N 1
ATOM 919 C CA . ALA A 1 121 ? 9.044 -5.803 18.962 1.00 92.62 121 ALA A CA 1
ATOM 920 C C . ALA A 1 121 ? 9.447 -7.233 19.389 1.00 92.62 121 ALA A C 1
ATOM 922 O O . ALA A 1 121 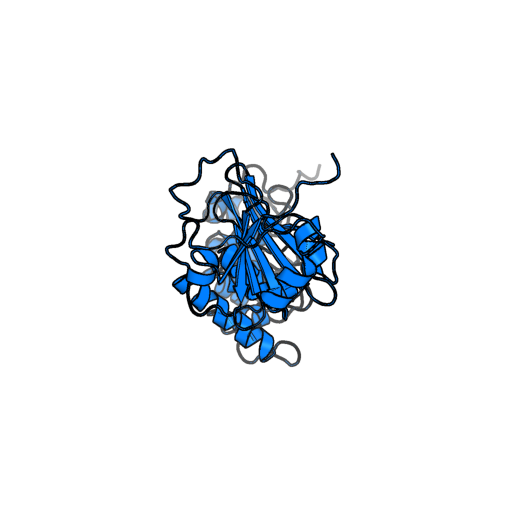? 10.658 -7.502 19.524 1.00 92.62 121 ALA A O 1
ATOM 923 N N . PRO A 1 122 ? 8.472 -8.148 19.566 1.00 93.19 122 PRO A N 1
ATOM 924 C CA . PRO A 1 122 ? 8.731 -9.566 19.782 1.00 93.19 122 PRO A CA 1
ATOM 925 C C . PRO A 1 122 ? 9.505 -10.204 18.620 1.00 93.19 122 PRO A C 1
ATOM 927 O O . PRO A 1 122 ? 9.627 -9.643 17.525 1.00 93.19 122 PRO A O 1
ATOM 930 N N . GLU A 1 123 ? 10.043 -11.400 18.856 1.00 88.69 123 GLU A N 1
ATOM 931 C CA . GLU A 1 123 ? 10.675 -12.196 17.802 1.00 88.69 123 GLU A CA 1
ATOM 932 C C . GLU A 1 123 ? 9.683 -12.456 16.656 1.00 88.69 123 GLU A C 1
ATOM 934 O O . GLU A 1 123 ? 8.506 -12.710 16.893 1.00 88.69 123 GLU A O 1
ATOM 939 N N . GLY A 1 124 ? 10.136 -12.325 15.407 1.00 86.31 124 GLY A N 1
ATOM 940 C CA . GLY A 1 124 ? 9.276 -12.445 14.222 1.00 86.31 124 GLY A CA 1
ATOM 941 C C . GLY A 1 124 ? 8.500 -11.177 13.835 1.00 86.31 124 GLY A C 1
ATOM 942 O O . GLY A 1 124 ? 7.968 -11.124 12.731 1.00 86.31 124 GLY A O 1
ATOM 943 N N . HIS A 1 125 ? 8.490 -10.127 14.667 1.00 92.12 125 HIS A N 1
ATOM 944 C CA . HIS A 1 125 ? 7.799 -8.860 14.368 1.00 92.12 125 HIS A CA 1
ATOM 945 C C . HIS A 1 125 ? 8.732 -7.718 13.954 1.00 92.12 125 HIS A C 1
ATOM 947 O O . HIS A 1 125 ? 8.272 -6.602 13.728 1.00 92.12 125 HIS A O 1
ATOM 953 N N . ARG A 1 126 ? 10.042 -7.956 13.871 1.00 93.00 126 ARG A N 1
ATOM 954 C CA . ARG A 1 126 ? 11.016 -6.945 13.436 1.00 93.00 126 ARG A CA 1
ATOM 955 C C . ARG A 1 126 ? 11.075 -6.887 11.918 1.00 93.00 126 ARG A C 1
ATOM 957 O O . ARG A 1 126 ? 11.068 -7.930 11.271 1.00 93.00 126 ARG A O 1
ATOM 964 N N . LEU A 1 127 ? 11.196 -5.675 11.382 1.00 93.94 127 LEU A N 1
ATOM 965 C CA . LEU A 1 127 ? 11.515 -5.490 9.970 1.00 93.94 127 LEU A CA 1
ATOM 966 C C . LEU A 1 127 ? 12.915 -6.027 9.670 1.00 93.94 127 LEU A C 1
ATOM 968 O O . LEU A 1 127 ? 13.867 -5.770 10.417 1.00 93.94 127 LEU A O 1
ATOM 972 N N . THR A 1 128 ? 13.028 -6.736 8.555 1.00 94.56 128 THR A N 1
ATOM 973 C CA . THR A 1 128 ? 14.304 -7.033 7.906 1.00 94.56 128 THR A CA 1
ATOM 974 C C . THR A 1 128 ? 14.972 -5.743 7.425 1.00 94.56 128 THR A C 1
ATOM 976 O O . THR A 1 128 ? 14.342 -4.687 7.329 1.00 94.56 128 THR A O 1
ATOM 979 N N . GLU A 1 129 ? 16.264 -5.821 7.110 1.00 94.31 129 GLU A N 1
ATOM 980 C CA . GLU A 1 129 ? 16.999 -4.672 6.570 1.00 94.31 129 GLU A CA 1
ATOM 981 C C . GLU A 1 129 ? 16.450 -4.224 5.208 1.00 94.31 129 GLU A C 1
ATOM 983 O O . GLU A 1 129 ? 16.329 -3.031 4.948 1.00 94.31 129 GLU A O 1
ATOM 988 N N . GLU A 1 130 ? 16.034 -5.177 4.369 1.00 93.31 130 GLU A N 1
ATOM 989 C CA . GLU A 1 130 ? 15.388 -4.888 3.087 1.00 93.31 130 GLU A CA 1
ATOM 990 C C . GLU A 1 130 ? 14.062 -4.143 3.290 1.00 93.31 130 GLU A C 1
ATOM 992 O O . GLU A 1 130 ? 13.853 -3.080 2.705 1.00 93.31 130 GLU A O 1
ATOM 997 N N . GLU A 1 131 ? 13.183 -4.644 4.165 1.00 95.50 131 GLU A N 1
ATOM 998 C CA . GLU A 1 131 ? 11.904 -3.987 4.460 1.00 95.50 131 GLU A CA 1
ATOM 999 C C . GLU A 1 131 ? 12.101 -2.584 5.041 1.00 95.50 131 GLU A C 1
ATOM 1001 O O . GLU A 1 131 ? 11.351 -1.672 4.697 1.00 95.50 131 GLU A O 1
ATOM 1006 N N . ARG A 1 132 ? 13.119 -2.388 5.890 1.00 94.94 132 ARG A N 1
ATOM 1007 C CA . ARG A 1 132 ? 13.477 -1.072 6.434 1.00 94.94 132 ARG A CA 1
ATOM 1008 C C . ARG A 1 132 ? 13.928 -0.117 5.331 1.00 94.94 132 ARG A C 1
ATOM 1010 O O . ARG A 1 132 ? 13.405 0.990 5.240 1.00 94.94 132 ARG A O 1
ATOM 1017 N N . GLY A 1 133 ? 14.822 -0.560 4.450 1.00 94.62 133 GLY A N 1
ATOM 1018 C CA . GLY A 1 133 ? 15.266 0.249 3.317 1.00 94.62 133 GLY A CA 1
ATOM 1019 C C . GLY A 1 133 ? 14.123 0.599 2.355 1.00 94.62 133 GLY A C 1
ATOM 1020 O O . GLY A 1 133 ? 14.112 1.682 1.770 1.00 94.62 133 GLY A O 1
ATOM 1021 N N . LEU A 1 134 ? 13.141 -0.292 2.171 1.00 95.06 134 LEU A N 1
ATOM 1022 C CA . LEU A 1 134 ? 11.914 -0.031 1.402 1.00 95.06 134 LEU A CA 1
ATOM 1023 C C . LEU A 1 134 ? 10.995 0.973 2.101 1.00 95.06 134 LEU A C 1
ATOM 1025 O O . LEU A 1 134 ? 10.553 1.933 1.468 1.00 95.06 134 LEU A O 1
ATOM 1029 N N . ALA A 1 135 ? 10.771 0.799 3.399 1.00 94.19 135 ALA A N 1
ATOM 1030 C CA . ALA A 1 135 ? 10.013 1.713 4.242 1.00 94.19 135 ALA A CA 1
ATOM 1031 C C . ALA A 1 135 ? 10.542 3.156 4.182 1.00 94.19 135 ALA A C 1
ATOM 1033 O O . ALA A 1 135 ? 9.771 4.089 3.957 1.00 94.19 135 ALA A O 1
ATOM 1034 N N . GLU A 1 136 ? 11.854 3.331 4.344 1.00 94.00 136 GLU A N 1
ATOM 1035 C CA . GLU A 1 136 ? 12.517 4.641 4.375 1.00 94.00 136 GLU A CA 1
ATOM 1036 C C . GLU A 1 136 ? 12.465 5.356 3.017 1.00 94.00 136 GLU A C 1
ATOM 1038 O O . GLU A 1 136 ? 12.303 6.576 2.957 1.00 94.00 136 GLU A O 1
ATOM 1043 N N . SER A 1 137 ? 12.492 4.594 1.921 1.00 95.62 137 SER A N 1
ATOM 1044 C CA . SER A 1 137 ? 12.457 5.161 0.570 1.00 95.62 137 SER A CA 1
ATOM 1045 C C . SER A 1 137 ? 11.134 5.826 0.199 1.00 95.62 137 SER A C 1
ATOM 1047 O O . SER A 1 137 ? 11.118 6.762 -0.597 1.00 95.62 137 SER A O 1
ATOM 1049 N N . GLY A 1 138 ? 10.012 5.385 0.773 1.00 95.94 138 GLY A N 1
ATOM 1050 C CA . GLY A 1 138 ? 8.685 5.887 0.412 1.00 95.94 138 GLY A CA 1
ATOM 1051 C C . GLY A 1 138 ? 8.535 7.402 0.621 1.00 95.94 138 GLY A C 1
ATOM 1052 O O . GLY A 1 138 ? 8.239 8.123 -0.336 1.00 95.94 138 GLY A O 1
ATOM 1053 N N . PRO A 1 139 ? 8.792 7.933 1.832 1.00 94.50 139 PRO A N 1
ATOM 1054 C CA . PRO A 1 139 ? 8.802 9.374 2.087 1.00 94.50 139 PRO A CA 1
ATOM 1055 C C . PRO A 1 139 ? 9.827 10.162 1.258 1.00 94.50 139 PRO A C 1
ATOM 1057 O O . PRO A 1 139 ? 9.593 11.333 0.953 1.00 94.50 139 PRO A O 1
ATOM 1060 N N . GLU A 1 140 ? 10.962 9.556 0.904 1.00 95.31 140 GLU A N 1
ATOM 1061 C CA . GLU A 1 140 ? 11.982 10.189 0.062 1.00 95.31 140 GLU A CA 1
ATOM 1062 C C . GLU A 1 140 ? 11.503 10.365 -1.375 1.00 95.31 140 GLU A C 1
ATOM 1064 O O . GLU A 1 140 ? 11.514 11.483 -1.896 1.00 95.31 140 GLU A O 1
ATOM 1069 N N . LEU A 1 141 ? 10.980 9.292 -1.962 1.00 96.88 141 LEU A N 1
ATOM 1070 C CA . LEU A 1 141 ? 10.362 9.287 -3.282 1.00 96.88 141 LEU A CA 1
ATOM 1071 C C . LEU A 1 141 ? 9.149 10.220 -3.336 1.00 96.88 141 LEU A C 1
ATOM 1073 O O . LEU A 1 141 ? 9.006 10.992 -4.278 1.00 96.88 141 LEU A O 1
ATOM 1077 N N . ALA A 1 142 ? 8.300 10.220 -2.305 1.00 95.56 142 ALA A N 1
ATOM 1078 C CA . ALA A 1 142 ? 7.134 11.101 -2.240 1.00 95.56 142 ALA A CA 1
ATOM 1079 C C . ALA A 1 142 ? 7.509 12.591 -2.255 1.00 95.56 142 ALA A C 1
ATOM 1081 O O . ALA A 1 142 ? 6.751 13.405 -2.782 1.00 95.56 142 ALA A O 1
ATOM 1082 N N . ARG A 1 143 ? 8.667 12.950 -1.687 1.00 95.50 143 ARG A N 1
ATOM 1083 C CA . ARG A 1 143 ? 9.209 14.312 -1.740 1.00 95.50 143 ARG A CA 1
ATOM 1084 C C . ARG A 1 143 ? 9.838 14.618 -3.093 1.00 95.50 143 ARG A C 1
ATOM 1086 O O . ARG A 1 143 ? 9.618 15.699 -3.613 1.00 95.50 143 ARG A O 1
ATOM 1093 N N . MET A 1 144 ? 10.607 13.683 -3.648 1.00 95.19 144 MET A N 1
ATOM 1094 C CA . MET A 1 144 ? 11.237 13.833 -4.964 1.00 95.19 144 MET A CA 1
ATOM 1095 C C . MET A 1 144 ? 10.202 14.028 -6.077 1.00 95.19 144 MET A C 1
ATOM 1097 O O . MET A 1 144 ? 10.411 14.822 -6.985 1.00 95.19 144 MET A O 1
ATOM 1101 N N . LEU A 1 145 ? 9.081 13.313 -5.991 1.00 93.44 145 LEU A N 1
ATOM 1102 C CA . LEU A 1 145 ? 8.031 13.285 -7.006 1.00 93.44 145 LEU A CA 1
ATOM 1103 C C . LEU A 1 145 ? 6.855 14.220 -6.675 1.00 93.44 145 LEU A C 1
ATOM 1105 O O . LEU A 1 145 ? 5.773 14.057 -7.237 1.00 93.44 145 LEU A O 1
ATOM 1109 N N . SER A 1 146 ? 7.011 15.162 -5.735 1.00 91.88 146 SER A N 1
ATOM 1110 C CA . SER A 1 146 ? 5.891 15.986 -5.250 1.00 91.88 146 SER A CA 1
ATOM 1111 C C . SER A 1 146 ? 5.255 16.851 -6.334 1.00 91.88 146 SER A C 1
ATOM 1113 O O . SER A 1 146 ? 4.046 17.080 -6.289 1.00 91.88 146 SER A O 1
ATOM 1115 N N . ASP A 1 147 ? 6.069 17.295 -7.291 1.00 88.19 147 ASP A N 1
ATOM 1116 C CA . ASP A 1 147 ? 5.691 18.260 -8.325 1.00 88.19 147 ASP A CA 1
ATOM 1117 C C . ASP A 1 147 ? 5.289 17.576 -9.642 1.00 88.19 147 ASP A C 1
ATOM 1119 O O . ASP A 1 147 ? 4.877 18.241 -10.592 1.00 88.19 147 ASP A O 1
ATOM 1123 N N . LEU A 1 148 ? 5.365 16.241 -9.691 1.00 87.19 148 LEU A N 1
ATOM 1124 C CA . LEU A 1 148 ? 5.018 15.463 -10.869 1.00 87.19 148 LEU A CA 1
ATOM 1125 C C . LEU A 1 148 ? 3.496 15.426 -11.059 1.00 87.19 148 LEU A C 1
ATOM 1127 O O . LEU A 1 148 ? 2.754 14.859 -10.249 1.00 87.19 148 LEU A O 1
ATOM 1131 N N . TYR A 1 149 ? 3.032 15.991 -12.170 1.00 81.50 149 TYR A N 1
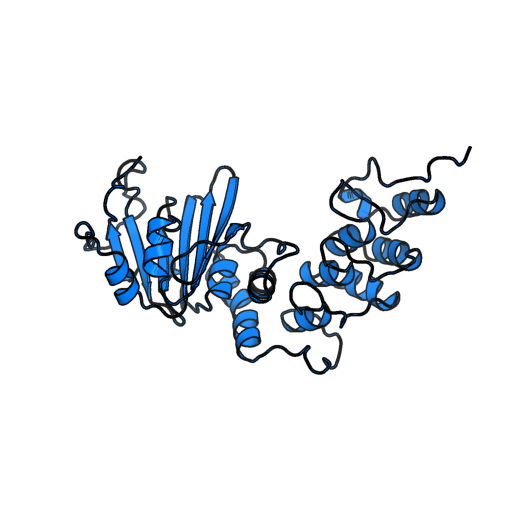ATOM 1132 C CA . TYR A 1 149 ? 1.661 15.827 -12.642 1.00 81.50 149 TYR A CA 1
ATOM 1133 C C . TYR A 1 149 ? 1.566 14.578 -13.524 1.00 81.50 149 TYR A C 1
ATOM 1135 O O . TYR A 1 149 ? 2.320 14.452 -14.485 1.00 81.50 149 TYR A O 1
ATOM 1143 N N . TYR A 1 150 ? 0.660 13.652 -13.197 1.00 82.19 150 TYR A N 1
ATOM 1144 C CA . TYR A 1 150 ? 0.659 12.314 -13.801 1.00 82.19 150 TYR A CA 1
ATOM 1145 C C . TYR A 1 150 ? -0.723 11.817 -14.271 1.00 82.19 150 TYR A C 1
ATOM 1147 O O . TYR A 1 150 ? -0.904 10.623 -14.492 1.00 82.19 150 TYR A O 1
ATOM 1155 N N . ASP A 1 151 ? -1.716 12.687 -14.473 1.00 84.00 151 ASP A N 1
ATOM 1156 C CA . ASP A 1 151 ? -2.972 12.244 -15.101 1.00 84.00 151 ASP A CA 1
ATOM 1157 C C . ASP A 1 151 ? -2.715 11.791 -16.548 1.00 84.00 151 ASP A C 1
ATOM 1159 O O . ASP A 1 151 ? -2.120 12.515 -17.343 1.00 84.00 151 ASP A O 1
ATOM 1163 N N . GLY A 1 152 ? -3.182 10.593 -16.908 1.00 86.62 152 GLY A N 1
ATOM 1164 C CA . GLY A 1 152 ? -2.905 9.984 -18.211 1.00 86.62 152 GLY A CA 1
ATOM 1165 C C . GLY A 1 152 ? -1.532 9.313 -18.313 1.00 86.62 152 GLY A C 1
ATOM 1166 O O . GLY A 1 152 ? -1.207 8.785 -19.373 1.00 86.62 152 GLY A O 1
ATOM 1167 N N . PHE A 1 153 ? -0.762 9.289 -17.225 1.00 90.19 153 PHE A N 1
ATOM 1168 C CA . PHE A 1 153 ? 0.563 8.685 -17.140 1.00 90.19 153 PHE A CA 1
ATOM 1169 C C . PHE A 1 153 ? 0.460 7.174 -16.915 1.00 90.19 153 PHE A C 1
ATOM 1171 O O . PHE A 1 153 ? -0.293 6.717 -16.051 1.00 90.19 153 PHE A O 1
ATOM 1178 N N . SER A 1 154 ? 1.253 6.379 -17.629 1.00 94.50 154 SER A N 1
ATOM 1179 C CA . SER A 1 154 ? 1.500 4.980 -17.268 1.00 94.50 154 SER A CA 1
ATOM 1180 C C . SER A 1 154 ? 2.969 4.716 -16.997 1.00 94.50 154 SER A C 1
ATOM 1182 O O . SER A 1 154 ? 3.850 5.403 -17.516 1.00 94.50 154 SER A O 1
ATOM 1184 N N . LEU A 1 155 ? 3.232 3.708 -16.173 1.00 97.06 155 LEU A N 1
ATOM 1185 C CA . LEU A 1 155 ? 4.572 3.195 -15.938 1.00 97.06 155 LEU A CA 1
ATOM 1186 C C . LEU A 1 155 ? 4.564 1.732 -15.529 1.00 97.06 155 LEU A C 1
ATOM 1188 O O . LEU A 1 155 ? 3.574 1.236 -14.999 1.00 97.06 155 LEU A O 1
ATOM 1192 N N . THR A 1 156 ? 5.718 1.096 -15.684 1.00 98.38 156 THR A N 1
ATOM 1193 C CA . THR A 1 156 ? 6.046 -0.185 -15.066 1.00 98.38 156 THR A CA 1
ATOM 1194 C C . THR A 1 156 ? 7.407 -0.082 -14.392 1.00 98.38 156 THR A C 1
ATOM 1196 O O . THR A 1 156 ? 8.413 0.214 -15.035 1.00 98.38 156 THR A O 1
ATOM 1199 N N . CYS A 1 157 ? 7.437 -0.331 -13.085 1.00 98.69 157 CYS A N 1
ATOM 1200 C CA . CYS A 1 157 ? 8.660 -0.434 -12.297 1.00 98.69 157 CYS A CA 1
ATOM 1201 C C . CYS A 1 157 ? 9.113 -1.896 -12.266 1.00 98.69 157 CYS A C 1
ATOM 1203 O O . CYS A 1 157 ? 8.451 -2.715 -11.629 1.00 98.69 157 CYS A O 1
ATOM 1205 N N . VAL A 1 158 ? 10.222 -2.223 -12.933 1.00 98.69 158 VAL A N 1
ATOM 1206 C CA . VAL A 1 158 ? 10.730 -3.598 -13.061 1.00 98.69 158 VAL A CA 1
ATOM 1207 C C . VAL A 1 158 ? 11.920 -3.797 -12.137 1.00 98.69 158 VAL A C 1
ATOM 1209 O O . VAL A 1 158 ? 12.924 -3.093 -12.246 1.00 98.69 158 VAL A O 1
ATOM 1212 N N . ALA A 1 159 ? 11.829 -4.777 -11.242 1.00 98.56 159 ALA A N 1
ATOM 1213 C CA . ALA A 1 159 ? 12.896 -5.073 -10.300 1.00 98.56 159 ALA A CA 1
ATOM 1214 C C . ALA A 1 159 ? 14.054 -5.822 -10.977 1.00 98.56 159 ALA A C 1
ATOM 1216 O O . ALA A 1 159 ? 13.842 -6.717 -11.794 1.00 98.56 159 ALA A O 1
ATOM 1217 N N . ASN A 1 160 ? 15.286 -5.506 -10.581 1.00 98.06 160 ASN A N 1
ATOM 1218 C CA . ASN A 1 160 ? 16.519 -6.235 -10.899 1.00 98.06 160 ASN A CA 1
ATOM 1219 C C . ASN A 1 160 ? 16.783 -6.480 -12.397 1.00 98.06 160 ASN A C 1
ATOM 1221 O O . ASN A 1 160 ? 17.476 -7.429 -12.764 1.00 98.06 160 ASN A O 1
ATOM 1225 N N . VAL A 1 161 ? 16.245 -5.627 -13.267 1.00 98.12 161 VAL A N 1
ATOM 1226 C CA . VAL A 1 161 ? 16.448 -5.666 -14.720 1.00 98.12 161 VAL A CA 1
ATOM 1227 C C . VAL A 1 161 ? 16.926 -4.295 -15.164 1.00 98.12 161 VAL A C 1
ATOM 1229 O O . VAL A 1 161 ? 16.316 -3.297 -14.795 1.00 98.12 161 VAL A O 1
ATOM 1232 N N . THR A 1 162 ? 18.004 -4.247 -15.944 1.00 97.75 162 THR A N 1
ATOM 1233 C CA . THR A 1 162 ? 18.507 -2.986 -16.499 1.00 97.75 162 THR A CA 1
ATOM 1234 C C . THR A 1 162 ? 17.651 -2.525 -17.675 1.00 97.75 162 THR A C 1
ATOM 1236 O O . THR A 1 162 ? 17.039 -3.348 -18.359 1.00 97.75 162 THR A O 1
ATOM 1239 N N . ALA A 1 163 ? 17.663 -1.230 -17.984 1.00 95.94 163 ALA A N 1
ATOM 1240 C CA . ALA A 1 163 ? 16.984 -0.668 -19.147 1.00 95.94 163 ALA A CA 1
ATOM 1241 C C . ALA A 1 163 ? 17.441 -1.354 -20.440 1.00 95.94 163 ALA A C 1
ATOM 1243 O O . ALA A 1 163 ? 16.619 -1.703 -21.281 1.00 95.94 163 ALA A O 1
ATOM 1244 N N . THR A 1 164 ? 18.742 -1.638 -20.567 1.00 94.94 164 THR A N 1
ATOM 1245 C CA . THR A 1 164 ? 19.299 -2.371 -21.720 1.00 94.94 164 THR A CA 1
ATOM 1246 C C . THR A 1 164 ? 18.684 -3.767 -21.872 1.00 94.94 164 THR A C 1
ATOM 1248 O O . THR A 1 164 ? 18.322 -4.171 -22.977 1.00 94.94 164 THR A O 1
ATOM 1251 N N . GLU A 1 165 ? 18.549 -4.516 -20.776 1.00 96.12 165 GLU A N 1
ATOM 1252 C CA . GLU A 1 165 ? 17.942 -5.849 -20.811 1.00 96.12 165 GLU A CA 1
ATOM 1253 C C . GLU A 1 165 ? 16.427 -5.774 -21.054 1.00 96.12 165 GLU A C 1
ATOM 1255 O O . GLU A 1 165 ? 15.897 -6.582 -21.814 1.00 96.12 165 GLU A O 1
ATOM 1260 N N . ALA A 1 166 ? 15.733 -4.786 -20.481 1.00 95.50 166 ALA A N 1
ATOM 1261 C CA . ALA A 1 166 ? 14.320 -4.543 -20.759 1.00 95.50 166 ALA A CA 1
ATOM 1262 C C . ALA A 1 166 ? 14.084 -4.241 -22.249 1.00 95.50 166 ALA A C 1
ATOM 1264 O O . ALA A 1 166 ? 13.225 -4.864 -22.870 1.00 95.50 166 ALA A O 1
ATOM 1265 N N . VAL A 1 167 ? 14.899 -3.371 -22.857 1.00 93.69 167 VAL A N 1
ATOM 1266 C CA . VAL A 1 167 ? 14.868 -3.076 -24.302 1.00 93.69 167 VAL A CA 1
ATOM 1267 C C . VAL A 1 167 ? 15.079 -4.355 -25.116 1.00 93.69 167 VAL A C 1
ATOM 1269 O O . VAL A 1 167 ? 14.311 -4.629 -26.034 1.00 93.69 167 VAL A O 1
ATOM 1272 N N . ARG A 1 168 ? 16.070 -5.181 -24.750 1.00 92.69 168 ARG A N 1
ATOM 1273 C CA . ARG A 1 168 ? 16.345 -6.460 -25.426 1.00 92.69 168 ARG A CA 1
ATOM 1274 C C . ARG A 1 168 ? 15.160 -7.428 -25.355 1.00 92.69 168 ARG A C 1
ATOM 1276 O O . ARG A 1 168 ? 14.938 -8.180 -26.296 1.00 92.69 168 ARG A O 1
ATOM 1283 N N . ARG A 1 169 ? 14.420 -7.444 -24.242 1.00 93.25 169 ARG A N 1
ATOM 1284 C CA . ARG A 1 169 ? 13.219 -8.283 -24.070 1.00 93.25 169 ARG A CA 1
ATOM 1285 C C . ARG A 1 169 ? 12.035 -7.793 -24.903 1.00 93.25 169 ARG A C 1
ATOM 1287 O O . ARG A 1 169 ? 11.212 -8.608 -25.305 1.00 93.25 169 ARG A O 1
ATOM 1294 N N . LEU A 1 170 ? 11.958 -6.488 -25.156 1.00 90.12 170 LEU A N 1
ATOM 1295 C CA . LEU A 1 170 ? 10.911 -5.869 -25.971 1.00 90.12 170 LEU A CA 1
ATOM 1296 C C . LEU A 1 170 ? 11.184 -5.933 -27.476 1.00 90.12 170 LEU A C 1
ATOM 1298 O O . LEU A 1 170 ? 10.259 -5.739 -28.265 1.00 90.12 170 LEU A O 1
ATOM 1302 N N . ASP A 1 171 ? 12.429 -6.179 -27.880 1.00 84.25 171 ASP A N 1
ATOM 1303 C CA . ASP A 1 171 ? 12.804 -6.254 -29.288 1.00 84.25 171 ASP A CA 1
ATOM 1304 C C . ASP A 1 171 ? 12.201 -7.498 -29.961 1.00 84.25 171 ASP A C 1
ATOM 1306 O O . ASP A 1 171 ? 12.593 -8.636 -29.698 1.00 84.25 171 ASP A O 1
ATOM 1310 N N . ASN A 1 172 ? 11.204 -7.264 -30.818 1.00 71.81 172 ASN A N 1
ATOM 1311 C CA . ASN A 1 172 ? 10.418 -8.286 -31.509 1.00 71.81 172 ASN A CA 1
ATOM 1312 C C . ASN A 1 172 ? 10.384 -8.084 -33.038 1.00 71.81 172 ASN A C 1
ATOM 1314 O O . ASN A 1 172 ? 9.338 -8.258 -33.663 1.00 71.81 172 ASN A O 1
ATOM 1318 N N . ASP A 1 173 ? 11.512 -7.690 -33.638 1.00 59.97 173 ASP A N 1
ATOM 1319 C CA . ASP A 1 173 ? 11.674 -7.390 -35.076 1.00 59.97 173 ASP A CA 1
ATOM 1320 C C . ASP A 1 173 ? 10.896 -6.146 -35.577 1.00 59.97 173 ASP A C 1
ATOM 1322 O O . ASP A 1 173 ? 10.812 -5.893 -36.783 1.00 59.97 173 ASP A O 1
ATOM 1326 N N . GLY A 1 174 ? 10.341 -5.333 -34.667 1.00 60.38 174 GLY A N 1
ATOM 1327 C CA . GLY A 1 174 ? 9.594 -4.104 -34.979 1.00 60.38 174 GLY A CA 1
ATOM 1328 C C . GLY A 1 174 ? 9.855 -2.917 -34.043 1.00 60.38 174 GLY A C 1
ATOM 1329 O O . GLY A 1 174 ? 9.178 -1.893 -34.171 1.00 60.38 174 GLY A O 1
ATOM 1330 N N . LEU A 1 175 ? 10.806 -3.044 -33.112 1.00 71.06 175 LEU A N 1
ATOM 1331 C CA . LEU A 1 175 ? 11.175 -2.003 -32.154 1.00 71.06 175 LEU A CA 1
ATOM 1332 C C . LEU A 1 175 ? 12.010 -0.912 -32.839 1.00 71.06 175 LEU A C 1
ATOM 1334 O O . LEU A 1 175 ? 12.978 -1.204 -33.539 1.00 71.06 175 LEU A O 1
ATOM 1338 N N . ILE A 1 176 ? 11.659 0.356 -32.625 1.00 71.75 176 ILE A N 1
ATOM 1339 C CA . ILE A 1 176 ? 12.430 1.491 -33.152 1.00 71.75 176 ILE A CA 1
ATOM 1340 C C . ILE A 1 176 ? 12.944 2.322 -31.980 1.00 71.75 176 ILE A C 1
ATOM 1342 O O . ILE A 1 176 ? 12.148 2.884 -31.227 1.00 71.75 176 ILE A O 1
ATOM 1346 N N . VAL A 1 177 ? 14.268 2.430 -31.851 1.00 74.19 177 VAL A N 1
ATOM 1347 C CA . VAL A 1 177 ? 14.901 3.411 -30.962 1.00 74.19 177 VAL A CA 1
ATOM 1348 C C . VAL A 1 177 ? 14.693 4.799 -31.561 1.00 74.19 177 VAL A C 1
ATOM 1350 O O . VAL A 1 177 ? 15.019 5.039 -32.725 1.00 74.19 177 VAL A O 1
ATOM 1353 N N . VAL A 1 178 ? 14.105 5.701 -30.785 1.00 70.44 178 VAL A N 1
ATOM 1354 C CA . VAL A 1 178 ? 13.818 7.069 -31.211 1.00 70.44 178 VAL A CA 1
ATOM 1355 C C . VAL A 1 178 ? 15.003 7.950 -30.819 1.00 70.44 178 VAL A C 1
ATOM 1357 O O . VAL A 1 178 ? 15.205 8.246 -29.643 1.00 70.44 178 VAL A O 1
ATOM 1360 N N . ASP A 1 179 ? 15.794 8.359 -31.814 1.00 58.62 179 ASP A N 1
ATOM 1361 C CA . ASP A 1 179 ? 16.912 9.283 -31.619 1.00 58.62 179 ASP A CA 1
ATOM 1362 C C . ASP A 1 179 ? 16.404 10.684 -31.233 1.00 58.62 179 ASP A C 1
ATOM 1364 O O . ASP A 1 179 ? 15.697 11.345 -31.998 1.00 58.62 179 ASP A O 1
ATOM 1368 N N . GLY A 1 180 ? 16.830 11.167 -30.064 1.00 59.84 180 GLY A N 1
ATOM 1369 C CA . GLY A 1 180 ? 16.591 12.533 -29.591 1.00 59.84 180 GLY A CA 1
ATOM 1370 C C . GLY A 1 180 ? 15.618 12.645 -28.415 1.00 59.84 180 GLY A C 1
ATOM 1371 O O . GLY A 1 180 ? 14.965 11.690 -28.004 1.00 59.84 180 GLY A O 1
ATOM 1372 N N . ARG A 1 181 ? 15.524 13.854 -27.845 1.00 57.00 181 ARG A N 1
ATOM 1373 C CA . ARG A 1 181 ? 14.471 14.179 -26.874 1.00 57.00 181 ARG A CA 1
ATOM 1374 C C . ARG A 1 181 ? 13.163 14.289 -27.640 1.00 57.00 181 ARG A C 1
ATOM 1376 O O . ARG A 1 181 ? 13.023 15.206 -28.444 1.00 57.00 181 ARG A O 1
ATOM 1383 N N . VAL A 1 182 ? 12.218 13.396 -27.377 1.00 59.19 182 VAL A N 1
ATOM 1384 C CA . VAL A 1 182 ? 10.835 13.579 -27.816 1.00 59.19 182 VAL A CA 1
ATOM 1385 C C . VAL A 1 182 ? 10.237 14.687 -26.937 1.00 59.19 182 VAL A C 1
ATOM 1387 O O . VAL A 1 182 ? 10.063 14.468 -25.736 1.00 59.19 182 VAL A O 1
ATOM 1390 N N . PRO A 1 183 ? 9.985 15.904 -27.455 1.00 54.16 183 PRO A N 1
ATOM 1391 C CA . PRO A 1 183 ? 9.402 16.966 -26.653 1.00 54.16 183 PRO A CA 1
ATOM 1392 C C . PRO A 1 183 ? 7.922 16.630 -26.484 1.00 54.16 183 PRO A C 1
ATOM 1394 O O . PRO A 1 183 ? 7.132 16.729 -27.420 1.00 54.16 183 PRO A O 1
ATOM 1397 N N . TRP A 1 184 ? 7.555 16.201 -25.282 1.00 57.12 184 TRP A N 1
ATOM 1398 C CA . TRP A 1 184 ? 6.208 15.756 -24.921 1.00 57.12 184 TRP A CA 1
ATOM 1399 C C . TRP A 1 184 ? 5.105 16.780 -25.258 1.00 57.12 184 TRP A C 1
ATOM 1401 O O . TRP A 1 184 ? 3.971 16.390 -25.512 1.00 57.12 184 TRP A O 1
ATOM 1411 N N . HIS A 1 185 ? 5.433 18.078 -25.314 1.00 54.66 185 HIS A N 1
ATOM 1412 C CA . HIS A 1 185 ? 4.505 19.156 -25.681 1.00 54.66 185 HIS A CA 1
ATOM 1413 C C . HIS A 1 185 ? 4.235 19.290 -27.191 1.00 54.66 185 HIS A C 1
ATOM 1415 O O . HIS A 1 185 ? 3.246 19.919 -27.566 1.00 54.66 185 HIS A O 1
ATOM 1421 N N . ASP A 1 186 ? 5.086 18.720 -28.047 1.00 51.38 186 ASP A N 1
ATOM 1422 C CA . ASP A 1 186 ? 5.019 18.895 -29.505 1.00 51.38 186 ASP A CA 1
ATOM 1423 C C . ASP A 1 186 ? 4.404 17.681 -30.226 1.00 51.38 186 ASP A C 1
ATOM 1425 O O . ASP A 1 186 ? 4.248 17.687 -31.451 1.00 51.38 186 ASP A O 1
ATOM 1429 N N . LEU A 1 187 ? 4.025 16.634 -29.484 1.00 54.00 187 LEU A N 1
ATOM 1430 C CA . LEU A 1 187 ? 3.398 15.443 -30.047 1.00 54.00 187 LEU A CA 1
ATOM 1431 C C . LEU A 1 187 ? 1.886 15.652 -30.254 1.00 54.00 187 LEU A C 1
ATOM 1433 O O . LEU A 1 187 ? 1.157 15.912 -29.294 1.00 54.00 187 LEU A O 1
ATOM 1437 N N . PRO A 1 188 ? 1.350 15.485 -31.479 1.00 53.12 188 PRO A N 1
ATOM 1438 C CA . PRO A 1 188 ? -0.091 15.449 -31.680 1.00 53.12 188 PRO A CA 1
ATOM 1439 C C . PRO A 1 188 ? -0.668 14.204 -30.984 1.00 53.12 188 PRO A C 1
ATOM 1441 O O . PRO A 1 188 ? -0.409 13.077 -31.406 1.00 53.12 188 PRO A O 1
ATOM 1444 N N . PHE A 1 189 ? -1.476 14.432 -29.941 1.00 51.78 189 PHE A N 1
ATOM 1445 C CA . PHE A 1 189 ? -2.081 13.462 -29.003 1.00 51.78 189 PHE A CA 1
ATOM 1446 C C . PHE A 1 189 ? -2.651 12.154 -29.599 1.00 51.78 189 PHE A C 1
ATOM 1448 O O . PHE A 1 189 ? -2.899 11.207 -28.859 1.00 51.78 189 PHE A O 1
ATOM 1455 N N . CYS A 1 190 ? -2.912 12.079 -30.906 1.00 49.81 190 CYS A N 1
ATOM 1456 C CA . CYS A 1 190 ? -3.667 10.997 -31.534 1.00 49.81 190 CYS A CA 1
ATOM 1457 C C . CYS A 1 190 ? -2.870 10.041 -32.439 1.00 49.81 190 CYS A C 1
ATOM 1459 O O . CYS A 1 190 ? -3.471 9.080 -32.918 1.00 49.81 190 CYS A O 1
ATOM 1461 N N . TYR A 1 191 ? -1.563 10.241 -32.673 1.00 51.41 191 TYR A N 1
ATOM 1462 C CA . TYR A 1 191 ? -0.833 9.421 -33.662 1.00 51.41 191 TYR A CA 1
ATOM 1463 C C . TYR A 1 191 ? 0.324 8.562 -33.139 1.00 51.41 191 TYR A C 1
ATOM 1465 O O . TYR A 1 191 ? 0.774 7.691 -33.881 1.00 51.41 191 TYR A O 1
ATOM 1473 N N . GLU A 1 192 ? 0.773 8.716 -31.889 1.00 62.28 192 GLU A N 1
ATOM 1474 C CA . GLU A 1 192 ? 1.943 7.972 -31.382 1.00 62.28 192 GLU A CA 1
ATOM 1475 C C . GLU A 1 192 ? 1.727 7.411 -29.967 1.00 62.28 192 GLU A C 1
ATOM 1477 O O . GLU A 1 192 ? 2.489 7.667 -29.037 1.00 62.28 192 GLU A O 1
ATOM 1482 N N . LEU A 1 193 ? 0.669 6.606 -29.813 1.00 76.75 193 LEU A N 1
ATOM 1483 C CA . LEU A 1 193 ? 0.388 5.878 -28.570 1.00 76.75 193 LEU A CA 1
ATOM 1484 C C . LEU A 1 193 ? 1.466 4.847 -28.224 1.00 76.75 193 LEU A C 1
ATOM 1486 O O . LEU A 1 193 ? 1.536 4.454 -27.074 1.00 76.75 193 LEU A O 1
ATOM 1490 N N . ASP A 1 194 ? 2.301 4.421 -29.172 1.00 83.38 194 ASP A N 1
ATOM 1491 C CA . ASP A 1 194 ? 3.243 3.308 -28.998 1.00 83.38 194 ASP A CA 1
ATOM 1492 C C . ASP A 1 194 ? 4.641 3.715 -28.505 1.00 83.38 194 ASP A C 1
ATOM 1494 O O . ASP A 1 194 ? 5.536 2.873 -28.465 1.00 83.38 194 ASP A O 1
ATOM 1498 N N . ILE A 1 195 ? 4.858 4.987 -28.150 1.00 86.25 195 ILE A N 1
ATOM 1499 C CA . ILE A 1 195 ? 6.159 5.454 -27.650 1.00 86.25 195 ILE A CA 1
ATOM 1500 C C . ILE A 1 195 ? 6.233 5.350 -26.130 1.00 86.25 195 ILE A C 1
ATOM 1502 O O . ILE A 1 195 ? 5.408 5.936 -25.433 1.00 86.25 195 ILE A O 1
ATOM 1506 N N . ILE A 1 196 ? 7.260 4.671 -25.629 1.00 90.75 196 ILE A N 1
ATOM 1507 C CA . ILE A 1 196 ? 7.584 4.574 -24.205 1.00 90.75 196 ILE A CA 1
ATOM 1508 C C . ILE A 1 196 ? 9.033 5.005 -23.957 1.00 90.75 196 ILE A C 1
ATOM 1510 O O . ILE A 1 196 ? 9.892 4.873 -24.829 1.00 90.75 196 ILE A O 1
ATOM 1514 N N . GLY A 1 197 ? 9.302 5.523 -22.768 1.00 91.94 197 GLY A N 1
ATOM 1515 C CA . GLY A 1 197 ? 10.641 5.758 -22.246 1.00 91.94 197 GLY A CA 1
ATOM 1516 C C . GLY A 1 197 ? 11.106 4.589 -21.390 1.00 91.94 197 GLY A C 1
ATOM 1517 O O . GLY A 1 197 ? 10.282 3.967 -20.720 1.00 91.94 197 GLY A O 1
ATOM 1518 N N . VAL A 1 198 ? 12.406 4.308 -21.381 1.00 94.88 198 VAL A N 1
ATOM 1519 C CA . VAL A 1 198 ? 13.026 3.344 -20.464 1.00 94.88 198 VAL A CA 1
ATOM 1520 C C . VAL A 1 198 ? 14.244 3.991 -19.813 1.00 94.88 198 VAL A C 1
ATOM 1522 O O . VAL A 1 198 ? 15.081 4.555 -20.518 1.00 94.88 198 VAL A O 1
ATOM 1525 N N . THR A 1 199 ? 14.338 3.895 -18.487 1.00 96.19 199 THR A N 1
ATOM 1526 C CA . THR A 1 199 ? 15.429 4.484 -17.695 1.00 96.19 199 THR A CA 1
ATOM 1527 C C . THR A 1 199 ? 15.967 3.475 -16.690 1.00 96.19 199 THR A C 1
ATOM 1529 O O . THR A 1 199 ? 15.187 2.835 -15.976 1.00 96.19 199 THR A O 1
ATOM 1532 N N . ASP A 1 200 ? 17.289 3.351 -16.608 1.00 97.56 200 ASP A N 1
ATOM 1533 C CA . ASP A 1 200 ? 17.962 2.620 -15.538 1.00 97.56 200 ASP A CA 1
ATOM 1534 C C . ASP A 1 200 ? 17.851 3.396 -14.220 1.00 97.56 200 ASP A C 1
ATOM 1536 O O . ASP A 1 200 ? 18.057 4.607 -14.156 1.00 97.56 200 ASP A O 1
ATOM 1540 N N . VAL A 1 201 ? 17.540 2.689 -13.136 1.00 97.56 201 VAL A N 1
ATOM 1541 C CA . VAL A 1 201 ? 17.540 3.255 -11.783 1.00 97.56 201 VAL A CA 1
ATOM 1542 C C . VAL A 1 201 ? 18.120 2.232 -10.809 1.00 97.56 201 VAL A C 1
ATOM 1544 O O . VAL A 1 201 ? 17.995 1.027 -11.031 1.00 97.56 201 VAL A O 1
ATOM 1547 N N . PRO A 1 202 ? 18.746 2.639 -9.695 1.00 97.69 202 PRO A N 1
ATOM 1548 C CA . PRO A 1 202 ? 19.187 1.669 -8.703 1.00 97.69 202 PRO A CA 1
ATOM 1549 C C . PRO A 1 202 ? 18.025 0.753 -8.273 1.00 97.69 202 PRO A C 1
ATOM 1551 O O . PRO A 1 202 ? 16.934 1.224 -7.947 1.00 97.69 202 PRO A O 1
ATOM 1554 N N . GLY A 1 203 ? 18.253 -0.562 -8.329 1.00 97.50 203 GLY A N 1
ATOM 1555 C CA . GLY A 1 203 ? 17.239 -1.593 -8.084 1.00 97.50 203 GLY A CA 1
ATOM 1556 C C . GLY A 1 203 ? 16.555 -2.159 -9.336 1.00 97.50 203 GLY A C 1
ATOM 1557 O O . GLY A 1 203 ? 15.900 -3.189 -9.218 1.00 97.50 203 GLY A O 1
ATOM 1558 N N . GLY A 1 204 ? 16.720 -1.568 -10.527 1.00 98.31 204 GLY A N 1
ATOM 1559 C CA . GLY A 1 204 ? 16.127 -2.084 -11.767 1.00 98.31 204 GLY A CA 1
ATOM 1560 C C . GLY A 1 204 ? 15.954 -1.025 -12.856 1.00 98.31 204 GLY A C 1
ATOM 1561 O O . GLY A 1 204 ? 16.867 -0.259 -13.145 1.00 98.31 204 GLY A O 1
ATOM 1562 N N . CYS A 1 205 ? 14.777 -0.972 -13.473 1.00 98.38 205 CYS A N 1
ATOM 1563 C CA . CYS A 1 205 ? 14.458 0.052 -14.465 1.00 98.38 205 CYS A CA 1
ATOM 1564 C C . CYS A 1 205 ? 12.994 0.477 -14.380 1.00 98.38 205 CYS A C 1
ATOM 1566 O O . CYS A 1 205 ? 12.137 -0.233 -13.842 1.00 98.38 205 CYS A O 1
ATOM 1568 N N . VAL A 1 206 ? 12.709 1.661 -14.917 1.00 97.94 206 VAL A N 1
ATOM 1569 C CA . VAL A 1 206 ? 11.349 2.167 -15.078 1.00 97.94 206 VAL A CA 1
ATOM 1570 C C . VAL A 1 206 ? 11.039 2.344 -16.555 1.00 97.94 206 VAL A C 1
ATOM 1572 O O . VAL A 1 206 ? 11.809 2.948 -17.300 1.00 97.94 206 VAL A O 1
ATOM 1575 N N . LEU A 1 207 ? 9.902 1.797 -16.969 1.00 96.69 207 LEU A N 1
ATOM 1576 C CA . LEU A 1 207 ? 9.295 2.065 -18.262 1.00 96.69 207 LEU A CA 1
ATOM 1577 C C . LEU A 1 207 ? 8.202 3.095 -18.020 1.00 96.69 207 LEU A C 1
ATOM 1579 O O . LEU A 1 207 ? 7.360 2.875 -17.154 1.00 96.69 207 LEU A O 1
ATOM 1583 N N . ALA A 1 208 ? 8.209 4.208 -18.741 1.00 94.44 208 ALA A N 1
ATOM 1584 C CA . ALA A 1 208 ? 7.295 5.319 -18.502 1.00 94.44 208 ALA A CA 1
ATOM 1585 C C . ALA A 1 208 ? 6.662 5.813 -19.800 1.00 94.44 208 ALA A C 1
ATOM 1587 O O . ALA A 1 208 ? 7.295 5.867 -20.853 1.00 94.44 208 ALA A O 1
ATOM 1588 N N . GLN A 1 209 ? 5.399 6.207 -19.718 1.00 90.88 209 GLN A N 1
ATOM 1589 C CA . GLN A 1 209 ? 4.698 6.882 -20.794 1.00 90.88 209 GLN A CA 1
ATOM 1590 C C . GLN A 1 209 ? 3.836 8.004 -20.211 1.00 90.88 209 GLN A C 1
ATOM 1592 O O . GLN A 1 209 ? 2.771 7.731 -19.653 1.00 90.88 209 GLN A O 1
ATOM 1597 N N . PRO A 1 210 ? 4.250 9.271 -20.372 1.00 84.69 210 PRO A N 1
ATOM 1598 C CA . PRO A 1 210 ? 3.577 10.374 -19.693 1.00 84.69 210 PRO A CA 1
ATOM 1599 C C . PRO A 1 210 ? 2.147 10.697 -20.148 1.00 84.69 210 PRO A C 1
ATOM 1601 O O . PRO A 1 210 ? 1.434 11.390 -19.431 1.00 84.69 210 PRO A O 1
ATOM 1604 N N . TRP A 1 211 ? 1.721 10.230 -21.325 1.00 81.19 211 TRP A N 1
ATOM 1605 C CA . TRP A 1 211 ? 0.482 10.685 -21.980 1.00 81.19 211 TRP A CA 1
ATOM 1606 C C . TRP A 1 211 ? -0.485 9.567 -22.397 1.00 81.19 211 TRP A C 1
ATOM 1608 O O . TRP A 1 211 ? -1.514 9.849 -23.016 1.00 81.19 211 TRP A O 1
ATOM 1618 N N . ALA A 1 212 ? -0.157 8.301 -22.138 1.00 87.25 212 ALA A N 1
ATOM 1619 C CA . ALA A 1 212 ? -0.990 7.165 -22.528 1.00 87.25 212 ALA A CA 1
ATOM 1620 C C . ALA A 1 212 ? -0.726 5.935 -21.637 1.00 87.25 212 ALA A C 1
ATOM 1622 O O . ALA A 1 212 ? -0.080 6.031 -20.597 1.00 87.25 212 ALA A O 1
ATOM 1623 N N . TYR A 1 213 ? -1.282 4.782 -22.019 1.00 89.25 213 TYR A N 1
ATOM 1624 C CA . TYR A 1 213 ? -1.372 3.567 -21.202 1.00 89.25 213 TYR A CA 1
ATOM 1625 C C . TYR A 1 213 ? -0.369 2.452 -21.557 1.00 89.25 213 TYR A C 1
ATOM 1627 O O . TYR A 1 213 ? -0.341 1.427 -20.880 1.00 89.25 213 TYR A O 1
ATOM 1635 N N . ARG A 1 214 ? 0.424 2.587 -22.628 1.00 90.12 214 ARG A N 1
ATOM 1636 C CA . ARG A 1 214 ? 1.284 1.509 -23.153 1.00 90.12 214 ARG A CA 1
ATOM 1637 C C . ARG A 1 214 ? 2.407 1.108 -22.209 1.00 90.12 214 ARG A C 1
ATOM 1639 O O . ARG A 1 214 ? 2.838 -0.038 -22.275 1.00 90.12 214 ARG A O 1
ATOM 1646 N N . ALA A 1 215 ? 2.841 1.984 -21.303 1.00 92.88 215 ALA A N 1
ATOM 1647 C CA . ALA A 1 215 ? 3.796 1.589 -20.271 1.00 92.88 215 ALA A CA 1
ATOM 1648 C C . ALA A 1 215 ? 3.161 0.726 -19.156 1.00 92.88 215 ALA A C 1
ATOM 1650 O O . ALA A 1 215 ? 3.869 0.315 -18.247 1.00 92.88 215 ALA A O 1
ATOM 1651 N N . ASN A 1 216 ? 1.863 0.416 -19.241 1.00 93.88 216 ASN A N 1
ATOM 1652 C CA . ASN A 1 216 ? 1.143 -0.553 -18.407 1.00 93.88 216 ASN A CA 1
ATOM 1653 C C . ASN A 1 216 ? 0.396 -1.604 -19.262 1.00 93.88 216 ASN A C 1
ATOM 1655 O O . ASN A 1 216 ? -0.635 -2.144 -18.864 1.00 93.88 216 ASN A O 1
ATOM 1659 N N . ASP A 1 217 ? 0.874 -1.852 -20.481 1.00 92.44 217 ASP A N 1
ATOM 1660 C CA . ASP A 1 217 ? 0.328 -2.877 -21.368 1.00 92.44 217 ASP A CA 1
ATOM 1661 C C . ASP A 1 217 ? 0.825 -4.273 -20.971 1.00 92.44 217 ASP A C 1
ATOM 1663 O O . ASP A 1 217 ? 2.003 -4.453 -20.670 1.00 92.44 217 ASP A O 1
ATOM 1667 N N . PHE A 1 218 ? -0.066 -5.264 -20.979 1.00 93.94 218 PHE A N 1
ATOM 1668 C CA . PHE A 1 218 ? 0.241 -6.588 -20.433 1.00 93.94 218 PHE A CA 1
ATOM 1669 C C . PHE A 1 218 ? 1.298 -7.337 -21.247 1.00 93.94 218 PHE A C 1
ATOM 1671 O O . PHE A 1 218 ? 2.227 -7.866 -20.648 1.00 93.94 218 PHE A O 1
ATOM 1678 N N . ASP A 1 219 ? 1.235 -7.295 -22.581 1.00 91.44 219 ASP A N 1
ATOM 1679 C CA . ASP A 1 219 ? 2.227 -7.963 -23.439 1.00 91.44 219 ASP A CA 1
ATOM 1680 C C . ASP A 1 219 ? 3.640 -7.404 -23.183 1.00 91.44 219 ASP A C 1
ATOM 1682 O O . ASP A 1 219 ? 4.628 -8.137 -23.117 1.00 91.44 219 ASP A O 1
ATOM 1686 N N . MET A 1 220 ? 3.729 -6.082 -22.998 1.00 91.56 220 MET A N 1
ATOM 1687 C CA . MET A 1 220 ? 4.966 -5.386 -22.650 1.00 91.56 220 MET A CA 1
ATOM 1688 C C . MET A 1 220 ? 5.460 -5.807 -21.257 1.00 91.56 220 MET A C 1
ATOM 1690 O O . MET A 1 220 ? 6.625 -6.181 -21.108 1.00 91.56 220 MET A O 1
ATOM 1694 N N . ILE A 1 221 ? 4.579 -5.780 -20.249 1.00 95.75 221 ILE A N 1
ATOM 1695 C CA . ILE A 1 221 ? 4.918 -6.126 -18.863 1.00 95.75 221 ILE A CA 1
ATOM 1696 C C . ILE A 1 221 ? 5.395 -7.580 -18.765 1.00 95.75 221 ILE A C 1
ATOM 1698 O O . ILE A 1 221 ? 6.415 -7.855 -18.131 1.00 95.75 221 ILE A O 1
ATOM 1702 N N . GLU A 1 222 ? 4.696 -8.517 -19.401 1.00 95.88 222 GLU A N 1
ATOM 1703 C CA . GLU A 1 222 ? 5.064 -9.935 -19.411 1.00 95.88 222 GLU A CA 1
ATOM 1704 C C . GLU A 1 222 ? 6.445 -10.147 -20.050 1.00 95.88 222 GLU A C 1
ATOM 1706 O O . GLU A 1 222 ? 7.283 -10.860 -19.493 1.00 95.88 222 GLU A O 1
ATOM 1711 N N . ALA A 1 223 ? 6.742 -9.457 -21.156 1.00 94.25 223 ALA A N 1
ATOM 1712 C CA . ALA A 1 223 ? 8.043 -9.550 -21.814 1.00 94.25 223 ALA A CA 1
ATOM 1713 C C . ALA A 1 223 ? 9.196 -9.105 -20.898 1.00 94.25 223 ALA A C 1
ATOM 1715 O O . ALA A 1 223 ? 10.224 -9.784 -20.811 1.00 94.25 223 ALA A O 1
ATOM 1716 N N . VAL A 1 224 ? 9.040 -7.989 -20.178 1.00 96.50 224 VAL A N 1
ATOM 1717 C CA . VAL A 1 224 ? 10.123 -7.439 -19.344 1.00 96.50 224 VAL A CA 1
ATOM 1718 C C . VAL A 1 224 ? 10.257 -8.115 -17.980 1.00 96.50 224 VAL A C 1
ATOM 1720 O O . VAL A 1 224 ? 11.301 -7.965 -17.345 1.00 96.50 224 VAL A O 1
ATOM 1723 N N . THR A 1 225 ? 9.281 -8.917 -17.545 1.00 97.81 225 THR A N 1
ATOM 1724 C CA . THR A 1 225 ? 9.248 -9.506 -16.189 1.00 97.81 225 THR A CA 1
ATOM 1725 C C . THR A 1 225 ? 9.658 -10.974 -16.091 1.00 97.81 225 THR A C 1
ATOM 1727 O O . THR A 1 225 ? 9.644 -11.530 -14.995 1.00 97.81 225 THR A O 1
ATOM 1730 N N . ALA A 1 226 ? 10.094 -11.613 -17.180 1.00 95.69 226 ALA A N 1
ATOM 1731 C CA . ALA A 1 226 ? 10.630 -12.977 -17.122 1.00 95.69 226 ALA A CA 1
ATOM 1732 C C . ALA A 1 226 ? 11.782 -13.098 -16.096 1.00 95.69 226 ALA A C 1
ATOM 1734 O O . ALA A 1 226 ? 12.756 -12.333 -16.146 1.00 95.69 226 ALA A O 1
ATOM 1735 N N . GLY A 1 227 ? 11.676 -14.045 -15.158 1.00 97.00 227 GLY A N 1
ATOM 1736 C CA . GLY A 1 227 ? 12.644 -14.262 -14.078 1.00 97.00 227 GLY A CA 1
ATOM 1737 C C . GLY A 1 227 ? 12.720 -13.155 -13.018 1.00 97.00 227 GLY A C 1
ATOM 1738 O O . GLY A 1 227 ? 13.669 -13.141 -12.237 1.00 97.00 227 GLY A O 1
ATOM 1739 N N . THR A 1 228 ? 11.773 -12.213 -12.994 1.00 98.12 228 THR A N 1
ATOM 1740 C CA . THR A 1 228 ? 11.709 -11.129 -12.001 1.00 98.12 228 THR A CA 1
ATOM 1741 C C . THR A 1 228 ? 10.253 -10.757 -11.685 1.00 98.12 228 THR A C 1
ATOM 1743 O O . THR A 1 228 ? 9.333 -11.511 -11.989 1.00 98.12 228 THR A O 1
ATOM 1746 N N . PHE A 1 229 ? 10.026 -9.608 -11.055 1.00 98.06 229 PHE A N 1
ATOM 1747 C CA . PHE A 1 229 ? 8.709 -9.048 -10.787 1.00 98.06 229 PHE A CA 1
ATOM 1748 C C . PHE A 1 229 ? 8.672 -7.545 -11.091 1.00 98.06 229 PHE A C 1
ATOM 1750 O O . PHE A 1 229 ? 9.708 -6.880 -11.188 1.00 98.06 229 PHE A O 1
ATOM 1757 N N . ALA A 1 230 ? 7.465 -7.006 -11.235 1.00 98.38 230 ALA A N 1
ATOM 1758 C CA . ALA A 1 230 ? 7.223 -5.587 -11.449 1.00 98.38 230 ALA A CA 1
ATOM 1759 C C . ALA A 1 230 ? 5.888 -5.138 -10.851 1.00 98.38 230 ALA A C 1
ATOM 1761 O O . ALA A 1 230 ? 4.999 -5.950 -10.586 1.00 98.38 230 ALA A O 1
ATOM 1762 N N . TYR A 1 231 ? 5.744 -3.821 -10.711 1.00 98.50 231 TYR A N 1
ATOM 1763 C CA . TYR A 1 231 ? 4.452 -3.177 -10.499 1.00 98.50 231 TYR A CA 1
ATOM 1764 C C . TYR A 1 231 ? 4.179 -2.209 -11.649 1.00 98.50 231 TYR A C 1
ATOM 1766 O O . TYR A 1 231 ? 4.977 -1.304 -11.908 1.00 98.50 231 TYR A O 1
ATOM 1774 N N . GLY A 1 232 ? 3.060 -2.416 -12.335 1.00 97.75 232 GLY A N 1
ATOM 1775 C CA . GLY A 1 232 ? 2.562 -1.550 -13.397 1.00 97.75 232 GLY A CA 1
ATOM 1776 C C . GLY A 1 232 ? 1.438 -0.653 -12.891 1.00 97.75 232 GLY A C 1
ATOM 1777 O O . GLY A 1 232 ? 0.666 -1.054 -12.018 1.00 97.75 232 GLY A O 1
ATOM 1778 N N . MET A 1 233 ? 1.336 0.564 -13.422 1.00 96.56 233 MET A N 1
ATOM 1779 C CA . MET A 1 233 ? 0.164 1.410 -13.228 1.00 96.56 233 MET A CA 1
ATOM 1780 C C . MET A 1 233 ? -0.178 2.251 -14.453 1.00 96.56 233 MET A C 1
ATOM 1782 O O . MET A 1 233 ? 0.695 2.721 -15.179 1.00 96.56 233 MET A O 1
ATOM 1786 N N . TYR A 1 234 ? -1.467 2.527 -14.615 1.00 95.62 234 TYR A N 1
ATOM 1787 C CA . TYR A 1 234 ? -1.996 3.567 -15.484 1.00 95.62 234 TYR A CA 1
ATOM 1788 C C . TYR A 1 234 ? -2.899 4.506 -14.682 1.00 95.62 234 TYR A C 1
ATOM 1790 O O . TYR A 1 234 ? -3.911 4.088 -14.119 1.00 95.62 234 TYR A O 1
ATOM 1798 N N . ALA A 1 235 ? -2.543 5.786 -14.637 1.00 93.19 235 ALA A N 1
ATOM 1799 C CA . ALA A 1 235 ? -3.354 6.845 -14.058 1.00 93.19 235 ALA A CA 1
ATOM 1800 C C . ALA A 1 235 ? -4.444 7.267 -15.046 1.00 93.19 235 ALA A C 1
ATOM 1802 O O . ALA A 1 235 ? -4.304 8.232 -15.798 1.00 93.19 235 ALA A O 1
ATOM 1803 N N . ASN A 1 236 ? -5.532 6.503 -15.082 1.00 87.62 236 ASN A N 1
ATOM 1804 C CA . ASN A 1 236 ? -6.623 6.706 -16.019 1.00 87.62 236 ASN A CA 1
ATOM 1805 C C . ASN A 1 236 ? -7.443 7.954 -15.634 1.00 87.62 236 ASN A C 1
ATOM 1807 O O . ASN A 1 236 ? -8.098 7.940 -14.587 1.00 87.62 236 ASN A O 1
ATOM 1811 N N . PRO A 1 237 ? -7.526 8.994 -16.489 1.00 83.12 237 PRO A N 1
ATOM 1812 C CA . PRO A 1 237 ? -8.293 10.205 -16.179 1.00 83.12 237 PRO A CA 1
ATOM 1813 C C . PRO A 1 237 ? -9.789 9.957 -15.928 1.00 83.12 237 PRO A C 1
ATOM 1815 O O . PRO A 1 237 ? -10.472 10.801 -15.354 1.00 83.12 237 PRO A O 1
ATOM 1818 N N . LYS A 1 238 ? -10.326 8.814 -16.379 1.00 82.56 238 LYS A N 1
ATOM 1819 C CA . LYS A 1 238 ? -11.740 8.456 -16.227 1.00 82.56 238 LYS A CA 1
ATOM 1820 C C . LYS A 1 238 ? -12.040 7.692 -14.936 1.00 82.56 238 LYS A C 1
ATOM 1822 O O . LYS A 1 238 ? -13.129 7.853 -14.393 1.00 82.56 238 LYS A O 1
ATOM 1827 N N . SER A 1 239 ? -11.137 6.817 -14.495 1.00 83.56 239 SER A N 1
ATOM 1828 C CA . SER A 1 239 ? -11.413 5.831 -13.435 1.00 83.56 239 SER A CA 1
ATOM 1829 C C . SER A 1 239 ? -10.369 5.788 -12.319 1.00 83.56 239 SER A C 1
ATOM 1831 O O . SER A 1 239 ? -10.514 4.988 -11.402 1.00 83.56 239 SER A O 1
ATOM 1833 N N . GLY A 1 240 ? -9.348 6.647 -12.363 1.00 88.94 240 GLY A N 1
ATOM 1834 C CA . GLY A 1 240 ? -8.270 6.686 -11.377 1.00 88.94 240 GLY A CA 1
ATOM 1835 C C . GLY A 1 240 ? -7.112 5.741 -11.703 1.00 88.94 240 GLY A C 1
ATOM 1836 O O . GLY A 1 240 ? -6.944 5.290 -12.835 1.00 88.94 240 GLY A O 1
ATOM 1837 N N . ASN A 1 241 ? -6.280 5.466 -10.700 1.00 92.81 241 ASN A N 1
ATOM 1838 C CA . ASN A 1 241 ? -5.060 4.677 -10.864 1.00 92.81 241 ASN A CA 1
ATOM 1839 C C . ASN A 1 241 ? -5.375 3.178 -10.913 1.00 92.81 241 ASN A C 1
ATOM 1841 O O . ASN A 1 241 ? -5.851 2.625 -9.926 1.00 92.81 241 ASN A O 1
ATOM 1845 N N . GLN A 1 242 ? -5.062 2.540 -12.039 1.00 93.88 242 GLN A N 1
ATOM 1846 C CA . GLN A 1 242 ? -5.230 1.107 -12.279 1.00 93.88 242 GLN A CA 1
ATOM 1847 C C . GLN A 1 242 ? -3.866 0.429 -12.260 1.00 93.88 242 GLN A C 1
ATOM 1849 O O . GLN A 1 242 ? -3.026 0.718 -13.109 1.00 93.88 242 GLN A O 1
ATOM 1854 N N . GLY A 1 243 ? -3.639 -0.447 -11.291 1.00 95.94 243 GLY A N 1
ATOM 1855 C CA . GLY A 1 243 ? -2.379 -1.147 -11.083 1.00 95.94 243 GLY A CA 1
ATOM 1856 C C . GLY A 1 243 ? -2.437 -2.629 -11.431 1.00 95.94 243 GLY A C 1
ATOM 1857 O O . GLY A 1 243 ? -3.505 -3.248 -11.465 1.00 95.94 243 GLY A O 1
ATOM 1858 N N . CYS A 1 244 ? -1.265 -3.216 -11.634 1.00 97.19 244 CYS A N 1
ATOM 1859 C CA . CYS A 1 244 ? -1.086 -4.656 -11.735 1.00 97.19 244 CYS A CA 1
ATOM 1860 C C . CYS A 1 244 ? 0.262 -5.086 -11.159 1.00 97.19 244 CYS A C 1
ATOM 1862 O O . CYS A 1 244 ? 1.241 -4.340 -11.193 1.00 97.19 244 CYS A O 1
ATOM 1864 N N . VAL A 1 245 ? 0.309 -6.321 -10.674 1.00 97.69 245 VAL A N 1
ATOM 1865 C CA . VAL A 1 245 ? 1.546 -6.983 -10.262 1.00 97.69 245 VAL A CA 1
ATOM 1866 C C . VAL A 1 245 ? 1.877 -8.041 -11.293 1.00 97.69 245 VAL A C 1
ATOM 1868 O O . VAL A 1 245 ? 1.013 -8.834 -11.673 1.00 97.69 245 VAL A O 1
ATOM 1871 N N . ALA A 1 246 ? 3.136 -8.052 -11.712 1.00 97.56 246 ALA A N 1
ATOM 1872 C CA . ALA A 1 246 ? 3.667 -9.042 -12.626 1.00 97.56 246 ALA A CA 1
ATOM 1873 C C . ALA A 1 246 ? 4.813 -9.812 -11.983 1.00 97.56 246 ALA A C 1
ATOM 1875 O O . ALA A 1 246 ? 5.664 -9.224 -11.319 1.00 97.56 246 ALA A O 1
ATOM 1876 N N . GLU A 1 247 ? 4.831 -11.122 -12.194 1.00 97.06 247 GLU A N 1
ATOM 1877 C CA . GLU A 1 247 ? 5.802 -12.058 -11.637 1.00 97.06 247 GLU A CA 1
ATOM 1878 C C . GLU A 1 247 ? 6.112 -13.130 -12.686 1.00 97.06 247 GLU A C 1
ATOM 1880 O O . GLU A 1 247 ? 5.206 -13.778 -13.209 1.00 97.06 247 GLU A O 1
ATOM 1885 N N . ASP A 1 248 ? 7.395 -13.299 -13.002 1.00 97.25 248 ASP A N 1
ATOM 1886 C CA . ASP A 1 248 ? 7.917 -14.293 -13.944 1.00 97.25 248 ASP A CA 1
ATOM 1887 C C . ASP A 1 248 ? 7.183 -14.315 -15.299 1.00 97.25 248 ASP A C 1
ATOM 1889 O O . ASP A 1 248 ? 6.763 -15.358 -15.806 1.00 97.25 248 ASP A O 1
ATOM 1893 N N . GLY A 1 249 ? 6.989 -13.127 -15.878 1.00 96.25 249 GLY A N 1
ATOM 1894 C CA . GLY A 1 249 ? 6.331 -12.964 -17.175 1.00 96.25 249 GLY A CA 1
ATOM 1895 C C . GLY A 1 249 ? 4.831 -13.264 -17.163 1.00 96.25 249 GLY A C 1
ATOM 1896 O O . GLY A 1 249 ? 4.277 -13.634 -18.194 1.00 96.25 249 GLY A O 1
ATOM 1897 N N . ARG A 1 250 ? 4.174 -13.160 -16.003 1.00 97.00 250 ARG A N 1
ATOM 1898 C CA . ARG A 1 250 ? 2.725 -13.342 -15.842 1.00 97.00 250 ARG A CA 1
ATOM 1899 C C . ARG A 1 250 ? 2.142 -12.234 -14.990 1.00 97.00 250 ARG A C 1
ATOM 1901 O O . ARG A 1 250 ? 2.824 -11.700 -14.123 1.00 97.00 250 ARG A O 1
ATOM 1908 N N . ILE A 1 251 ? 0.852 -11.963 -15.166 1.00 97.06 251 ILE A N 1
ATOM 1909 C CA . ILE A 1 251 ? 0.124 -10.940 -14.405 1.00 97.06 251 ILE A CA 1
ATOM 1910 C C . ILE A 1 251 ? -0.949 -11.621 -13.545 1.00 97.06 251 ILE A C 1
ATOM 1912 O O . ILE A 1 251 ? -2.112 -11.709 -13.944 1.00 97.06 251 ILE A O 1
ATOM 1916 N N . PRO A 1 252 ? -0.582 -12.169 -12.370 1.00 95.19 252 PRO A N 1
ATOM 1917 C CA . PRO A 1 252 ? -1.533 -12.870 -11.508 1.00 95.19 252 PRO A CA 1
ATOM 1918 C C . PRO A 1 252 ? -2.580 -11.936 -10.889 1.00 95.19 252 PRO A C 1
ATOM 1920 O O . PRO A 1 252 ? -3.643 -12.405 -10.483 1.00 95.19 252 PRO A O 1
ATOM 1923 N N . ARG A 1 253 ? -2.287 -10.632 -10.785 1.00 94.50 253 ARG A N 1
ATOM 1924 C CA . ARG A 1 253 ? -3.152 -9.642 -10.134 1.00 94.50 253 ARG A CA 1
ATOM 1925 C C . ARG A 1 253 ? -3.185 -8.344 -10.930 1.00 94.50 253 ARG A C 1
ATOM 1927 O O . ARG A 1 253 ? -2.145 -7.788 -11.274 1.00 94.50 253 ARG A O 1
ATOM 1934 N N . TRP A 1 254 ? -4.388 -7.851 -11.182 1.00 93.50 254 TRP A N 1
ATOM 1935 C CA . TRP A 1 254 ? -4.671 -6.627 -11.927 1.00 93.50 254 TRP A CA 1
ATOM 1936 C C . TRP A 1 254 ? -5.937 -5.965 -11.367 1.00 93.50 254 TRP A C 1
ATOM 1938 O O . TRP A 1 254 ? -6.608 -6.557 -10.525 1.00 93.50 254 TRP A O 1
ATOM 1948 N N . ASP A 1 255 ? -6.233 -4.739 -11.804 1.00 90.56 255 ASP A N 1
ATOM 1949 C CA . ASP A 1 255 ? -7.277 -3.873 -11.217 1.00 90.56 255 ASP A CA 1
ATOM 1950 C C . ASP A 1 255 ? -6.979 -3.465 -9.760 1.00 90.56 255 ASP A C 1
ATOM 1952 O O . ASP A 1 255 ? -7.853 -3.305 -8.908 1.00 90.56 255 ASP A O 1
ATOM 1956 N N . LEU A 1 256 ? -5.687 -3.310 -9.463 1.00 94.50 256 LEU A N 1
ATOM 1957 C CA . LEU A 1 256 ? -5.206 -2.859 -8.164 1.00 94.50 256 LEU A CA 1
ATOM 1958 C C . LEU A 1 256 ? -5.275 -1.332 -8.066 1.00 94.50 256 LEU A C 1
ATOM 1960 O O . LEU A 1 256 ? -5.234 -0.626 -9.070 1.00 94.50 256 LEU A O 1
ATOM 1964 N N . HIS A 1 257 ? -5.311 -0.814 -6.842 1.00 94.12 257 HIS A N 1
ATOM 1965 C CA . HIS A 1 257 ? -5.383 0.622 -6.573 1.00 94.12 257 HIS A CA 1
ATOM 1966 C C . HIS A 1 257 ? -4.100 1.073 -5.852 1.00 94.12 257 HIS A C 1
ATOM 1968 O O . HIS A 1 257 ? -4.086 1.178 -4.622 1.00 94.12 257 HIS A O 1
ATOM 1974 N N . PRO A 1 258 ? -2.984 1.299 -6.573 1.00 95.19 258 PRO A N 1
ATOM 1975 C CA . PRO A 1 258 ? -1.708 1.639 -5.949 1.00 95.19 258 PRO A CA 1
ATOM 1976 C C . PRO A 1 258 ? -1.823 2.915 -5.106 1.00 95.19 258 PRO A C 1
ATOM 1978 O O . PRO A 1 258 ? -2.365 3.934 -5.539 1.00 95.19 258 PRO A O 1
ATOM 1981 N N . GLY A 1 259 ? -1.295 2.852 -3.885 1.00 92.19 259 GLY A N 1
ATOM 1982 C CA . GLY A 1 259 ? -1.383 3.925 -2.889 1.00 92.19 259 GLY A CA 1
ATOM 1983 C C . GLY A 1 259 ? -2.655 3.917 -2.027 1.00 92.19 259 GLY A C 1
ATOM 1984 O O . GLY A 1 259 ? -2.789 4.767 -1.150 1.00 92.19 259 GLY A O 1
ATOM 1985 N N . TYR A 1 260 ? -3.575 2.976 -2.229 1.00 93.44 260 TYR A N 1
ATOM 1986 C CA . TYR A 1 260 ? -4.726 2.779 -1.343 1.00 93.44 260 TYR A CA 1
ATOM 1987 C C . TYR A 1 260 ? -4.503 1.622 -0.365 1.00 93.44 260 TYR A C 1
ATOM 1989 O O . TYR A 1 260 ? -3.430 1.016 -0.319 1.00 93.44 260 TYR A O 1
ATOM 1997 N N . ASP A 1 261 ? -5.517 1.370 0.460 1.00 92.94 261 ASP A N 1
ATOM 1998 C CA . ASP A 1 261 ? -5.525 0.292 1.440 1.00 92.94 261 ASP A CA 1
ATOM 1999 C C . ASP A 1 261 ? -5.321 -1.055 0.720 1.00 92.94 261 ASP A C 1
ATOM 2001 O O . ASP A 1 261 ? -5.969 -1.308 -0.301 1.00 92.94 261 ASP A O 1
ATOM 2005 N N . PRO A 1 262 ? -4.427 -1.924 1.220 1.00 93.50 262 PRO A N 1
ATOM 2006 C CA . PRO A 1 262 ? -4.226 -3.240 0.634 1.00 93.50 262 PRO A CA 1
ATOM 2007 C C . PRO A 1 262 ? -5.493 -4.097 0.776 1.00 93.50 262 PRO A C 1
ATOM 2009 O O . PRO A 1 262 ? -6.209 -4.003 1.777 1.00 93.50 262 PRO A O 1
ATOM 2012 N N . ALA A 1 263 ? -5.742 -4.958 -0.214 1.00 92.00 263 ALA A N 1
ATOM 2013 C CA . ALA A 1 263 ? -6.796 -5.968 -0.151 1.00 92.00 263 ALA A CA 1
ATOM 2014 C C . ALA A 1 263 ? -6.538 -6.976 0.984 1.00 92.00 263 ALA A C 1
ATOM 2016 O O . ALA A 1 263 ? -5.404 -7.146 1.430 1.00 92.00 263 ALA A O 1
ATOM 2017 N N . SER A 1 264 ? -7.578 -7.664 1.452 1.00 91.69 264 SER A N 1
ATOM 2018 C CA . SER A 1 264 ? -7.481 -8.601 2.583 1.00 91.69 264 SER A CA 1
ATOM 2019 C C . SER A 1 264 ? -6.609 -9.835 2.308 1.00 91.69 264 SER A C 1
ATOM 2021 O O . SER A 1 264 ? -6.191 -10.507 3.253 1.00 91.69 264 SER A O 1
ATOM 2023 N N . ASP A 1 265 ? -6.330 -10.125 1.038 1.00 91.69 265 ASP A N 1
ATOM 2024 C CA . ASP A 1 265 ? -5.439 -11.175 0.537 1.00 91.69 265 ASP A CA 1
ATOM 2025 C C . ASP A 1 265 ? -4.092 -10.631 0.020 1.00 91.69 265 ASP A C 1
ATOM 2027 O O . ASP A 1 265 ? -3.320 -11.359 -0.606 1.00 91.69 265 ASP A O 1
ATOM 2031 N N . ALA A 1 266 ? -3.799 -9.352 0.267 1.00 93.94 266 ALA A N 1
ATOM 2032 C CA . ALA A 1 266 ? -2.557 -8.721 -0.149 1.00 93.94 266 ALA A CA 1
ATOM 2033 C C . ALA A 1 266 ? -1.336 -9.366 0.524 1.00 93.94 266 ALA A C 1
ATOM 2035 O O . ALA A 1 266 ? -1.363 -9.713 1.705 1.00 93.94 266 ALA A O 1
ATOM 2036 N N . THR A 1 267 ? -0.241 -9.468 -0.227 1.00 95.00 267 THR A N 1
ATOM 2037 C CA . THR A 1 267 ? 1.032 -10.004 0.265 1.00 95.00 267 THR A CA 1
ATOM 2038 C C . THR A 1 267 ? 1.722 -9.022 1.210 1.00 95.00 267 THR A C 1
ATOM 2040 O O . THR A 1 267 ? 1.467 -7.811 1.186 1.00 95.00 267 THR A O 1
ATOM 2043 N N . ALA A 1 268 ? 2.699 -9.509 1.972 1.00 94.38 268 ALA A N 1
ATOM 2044 C CA . ALA A 1 268 ? 3.509 -8.685 2.858 1.00 94.38 268 ALA A CA 1
ATOM 2045 C C . ALA A 1 268 ? 4.189 -7.512 2.126 1.00 94.38 268 ALA A C 1
ATOM 2047 O O . ALA A 1 268 ? 4.337 -6.427 2.695 1.00 94.38 268 ALA A O 1
ATOM 2048 N N . ARG A 1 269 ? 4.565 -7.703 0.854 1.00 94.88 269 ARG A N 1
ATOM 2049 C CA . ARG A 1 269 ? 5.164 -6.655 0.019 1.00 94.88 269 ARG A CA 1
ATOM 2050 C C . ARG A 1 269 ? 4.150 -5.594 -0.404 1.00 94.88 269 ARG A C 1
ATOM 2052 O O . ARG A 1 269 ? 4.486 -4.411 -0.383 1.00 94.88 269 ARG A O 1
ATOM 2059 N N . ASP A 1 270 ? 2.924 -5.991 -0.747 1.00 95.75 270 ASP A N 1
ATOM 2060 C CA . ASP A 1 270 ? 1.854 -5.040 -1.081 1.00 95.75 270 ASP A CA 1
ATOM 2061 C C . ASP A 1 270 ? 1.538 -4.134 0.110 1.00 95.75 270 ASP A C 1
ATOM 2063 O O . ASP A 1 270 ? 1.408 -2.921 -0.046 1.00 95.75 270 ASP A O 1
ATOM 2067 N N . VAL A 1 271 ? 1.456 -4.716 1.311 1.00 96.25 271 VAL A N 1
ATOM 2068 C CA . VAL A 1 271 ? 1.217 -3.989 2.563 1.00 96.25 271 VAL A CA 1
ATOM 2069 C C . VAL A 1 271 ? 2.301 -2.938 2.800 1.00 96.25 271 VAL A C 1
ATOM 2071 O O . VAL A 1 271 ? 1.987 -1.770 3.051 1.00 96.25 271 VAL A O 1
ATOM 2074 N N . LEU A 1 272 ? 3.573 -3.341 2.701 1.00 96.81 272 LEU A N 1
ATOM 2075 C CA . LEU A 1 272 ? 4.706 -2.440 2.893 1.00 96.81 272 LEU A CA 1
ATOM 2076 C C . LEU A 1 272 ? 4.681 -1.294 1.880 1.00 96.81 272 LEU A C 1
ATOM 2078 O O . LEU A 1 272 ? 4.776 -0.129 2.270 1.00 96.81 272 LEU A O 1
ATOM 2082 N N . ALA A 1 273 ? 4.508 -1.616 0.595 1.00 97.31 273 ALA A N 1
ATOM 2083 C CA . ALA A 1 273 ? 4.437 -0.626 -0.472 1.00 97.31 273 ALA A CA 1
ATOM 2084 C C . ALA A 1 273 ? 3.263 0.340 -0.268 1.00 97.31 273 ALA A C 1
ATOM 2086 O O . ALA A 1 273 ? 3.441 1.555 -0.360 1.00 97.31 273 ALA A O 1
ATOM 2087 N N . ALA A 1 274 ? 2.079 -0.167 0.087 1.00 96.62 274 ALA A N 1
ATOM 2088 C CA . ALA A 1 274 ? 0.901 0.647 0.364 1.00 96.62 274 ALA A CA 1
ATOM 2089 C C . ALA A 1 274 ? 1.154 1.654 1.492 1.00 96.62 274 ALA A C 1
ATOM 2091 O O . ALA A 1 274 ? 0.943 2.854 1.301 1.00 96.62 274 ALA A O 1
ATOM 2092 N N . TYR A 1 275 ? 1.684 1.204 2.629 1.00 96.19 275 TYR A N 1
ATOM 2093 C CA . TYR A 1 275 ? 1.891 2.070 3.788 1.00 96.19 275 TYR A CA 1
ATOM 2094 C C . TYR A 1 275 ? 3.053 3.065 3.615 1.00 96.19 275 TYR A C 1
ATOM 2096 O O . TYR A 1 275 ? 2.930 4.239 3.990 1.00 96.19 275 TYR A O 1
ATOM 2104 N N . ALA A 1 276 ? 4.164 2.630 3.012 1.00 96.19 276 ALA A N 1
ATOM 2105 C CA . ALA A 1 276 ? 5.326 3.479 2.747 1.00 96.19 276 ALA A CA 1
ATOM 2106 C C . ALA A 1 276 ? 5.056 4.519 1.645 1.00 96.19 276 ALA A C 1
ATOM 2108 O O . ALA A 1 276 ? 5.643 5.599 1.661 1.00 96.19 276 ALA A O 1
ATOM 2109 N N . SER A 1 277 ? 4.128 4.241 0.722 1.00 95.00 277 SER A N 1
ATOM 2110 C CA . SER A 1 277 ? 3.836 5.125 -0.415 1.00 95.00 277 SER A CA 1
ATOM 2111 C C . SER A 1 277 ? 3.236 6.486 -0.064 1.00 95.00 277 SER A C 1
ATOM 2113 O O . SER A 1 277 ? 3.122 7.342 -0.942 1.00 95.00 277 SER A O 1
ATOM 2115 N N . CYS A 1 278 ? 2.790 6.699 1.179 1.00 88.88 278 CYS A N 1
ATOM 2116 C CA . CYS A 1 278 ? 2.095 7.924 1.590 1.00 88.88 278 CYS A CA 1
ATOM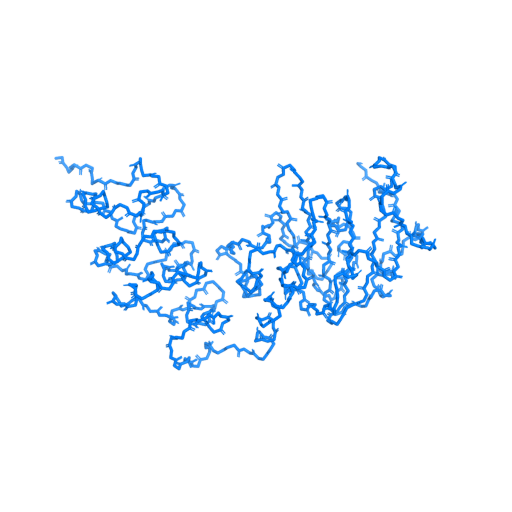 2117 C C . CYS A 1 278 ? 0.896 8.274 0.680 1.00 88.88 278 CYS A C 1
ATOM 2119 O O . CYS A 1 278 ? 0.627 9.445 0.412 1.00 88.88 278 CYS A O 1
ATOM 2121 N N . ARG A 1 279 ? 0.176 7.250 0.202 1.00 92.25 279 ARG A N 1
ATOM 2122 C CA . ARG A 1 279 ? -0.949 7.356 -0.742 1.00 92.25 279 ARG A CA 1
ATOM 2123 C C . ARG A 1 279 ? -0.607 7.919 -2.125 1.00 92.25 279 ARG A C 1
ATOM 2125 O O . ARG A 1 279 ? -1.461 8.494 -2.799 1.00 92.25 279 ARG A O 1
ATOM 2132 N N . LYS A 1 280 ? 0.642 7.766 -2.567 1.00 94.62 280 LYS A N 1
ATOM 2133 C CA . LYS A 1 280 ? 1.095 8.158 -3.907 1.00 94.62 280 LYS A CA 1
ATOM 2134 C C . LYS A 1 280 ? 1.303 6.910 -4.766 1.00 94.62 280 LYS A C 1
ATOM 2136 O O . LYS A 1 280 ? 2.160 6.087 -4.463 1.00 94.62 280 LYS A O 1
ATOM 2141 N N . ALA A 1 281 ? 0.548 6.784 -5.857 1.00 95.69 281 ALA A N 1
ATOM 2142 C CA . ALA A 1 281 ? 0.557 5.587 -6.703 1.00 95.69 281 ALA A CA 1
ATOM 2143 C C . ALA A 1 281 ? 1.929 5.281 -7.327 1.00 95.69 281 ALA A C 1
ATOM 2145 O O . ALA A 1 281 ? 2.391 4.146 -7.273 1.00 95.69 281 ALA A O 1
ATOM 2146 N N . ILE A 1 282 ? 2.624 6.297 -7.845 1.00 96.38 282 ILE A N 1
ATOM 2147 C CA . ILE A 1 282 ? 3.961 6.118 -8.435 1.00 96.38 282 ILE A CA 1
ATOM 2148 C C . ILE A 1 282 ? 4.963 5.652 -7.371 1.00 96.38 282 ILE A C 1
ATOM 2150 O O . ILE A 1 282 ? 5.727 4.716 -7.598 1.00 96.38 282 ILE A O 1
ATOM 2154 N N . VAL A 1 283 ? 4.901 6.245 -6.173 1.00 97.69 283 VAL A N 1
ATOM 2155 C CA . VAL A 1 283 ? 5.741 5.835 -5.039 1.00 97.69 283 VAL A CA 1
ATOM 2156 C C . VAL A 1 283 ? 5.441 4.391 -4.645 1.00 97.69 283 VAL A C 1
ATOM 2158 O O . VAL A 1 283 ? 6.372 3.634 -4.402 1.00 97.69 283 VAL A O 1
ATOM 2161 N N . HIS A 1 284 ? 4.169 3.981 -4.628 1.00 98.19 284 HIS A N 1
ATOM 2162 C CA . HIS A 1 284 ? 3.791 2.588 -4.377 1.00 98.19 284 HIS A CA 1
ATOM 2163 C C . HIS A 1 284 ? 4.489 1.639 -5.357 1.00 98.19 284 HIS A C 1
ATOM 2165 O O . HIS A 1 284 ? 5.104 0.671 -4.919 1.00 98.19 284 HIS A O 1
ATOM 2171 N N . CYS A 1 285 ? 4.449 1.939 -6.660 1.00 98.19 285 CYS A N 1
ATOM 2172 C CA . CYS A 1 285 ? 5.073 1.102 -7.687 1.00 98.19 285 CYS A CA 1
ATOM 2173 C C . CYS A 1 285 ? 6.592 0.990 -7.488 1.00 98.19 285 CYS A C 1
ATOM 2175 O O . CYS A 1 285 ? 7.150 -0.107 -7.526 1.00 98.19 285 CYS A O 1
ATOM 2177 N N . MET A 1 286 ? 7.255 2.118 -7.213 1.00 98.31 286 MET A N 1
ATOM 2178 C CA . MET A 1 286 ? 8.701 2.166 -6.989 1.00 98.31 286 MET A CA 1
ATOM 2179 C C . MET A 1 286 ? 9.119 1.442 -5.706 1.00 98.31 286 MET A C 1
ATOM 2181 O O . MET A 1 286 ? 10.082 0.678 -5.729 1.00 98.31 286 MET A O 1
ATOM 2185 N N . VAL A 1 287 ? 8.390 1.632 -4.600 1.00 98.25 287 VAL A N 1
ATOM 2186 C CA . VAL A 1 287 ? 8.656 0.921 -3.341 1.00 98.25 287 VAL A CA 1
ATOM 2187 C C . VAL A 1 287 ? 8.441 -0.577 -3.525 1.00 98.25 287 VAL A C 1
ATOM 2189 O O . VAL A 1 287 ? 9.294 -1.354 -3.108 1.00 98.25 287 VAL A O 1
ATOM 2192 N N . TYR A 1 288 ? 7.357 -0.990 -4.188 1.00 98.19 288 TYR A N 1
ATOM 2193 C CA . TYR A 1 288 ? 7.073 -2.401 -4.450 1.00 98.19 288 TYR A CA 1
ATOM 2194 C C . TYR A 1 288 ? 8.200 -3.076 -5.242 1.00 98.19 288 TYR A C 1
ATOM 2196 O O . TYR A 1 288 ? 8.653 -4.161 -4.882 1.00 98.19 288 TYR A O 1
ATOM 2204 N N . ALA A 1 289 ? 8.674 -2.419 -6.302 1.00 98.12 289 ALA A N 1
ATOM 2205 C CA . ALA A 1 289 ? 9.752 -2.913 -7.155 1.00 98.12 289 ALA A CA 1
ATOM 2206 C C . ALA A 1 289 ? 11.159 -2.743 -6.547 1.00 98.12 289 ALA A C 1
ATOM 2208 O O . ALA A 1 289 ? 12.129 -3.257 -7.099 1.00 98.12 289 ALA A O 1
ATOM 2209 N N . GLY A 1 290 ? 11.290 -2.030 -5.424 1.00 98.00 290 GLY A N 1
ATOM 2210 C CA . GLY A 1 290 ? 12.580 -1.742 -4.797 1.00 98.00 290 GLY A CA 1
ATOM 2211 C C . GLY A 1 290 ? 13.448 -0.739 -5.558 1.00 98.00 290 GLY A C 1
ATOM 2212 O O . GLY A 1 290 ? 14.664 -0.733 -5.383 1.00 98.00 290 GLY A O 1
ATOM 2213 N N . LEU A 1 291 ? 12.841 0.121 -6.378 1.00 98.31 291 LEU A N 1
ATOM 2214 C CA . LEU A 1 291 ? 13.563 1.124 -7.159 1.00 98.31 291 LEU A CA 1
ATOM 2215 C C . LEU A 1 291 ? 13.945 2.337 -6.303 1.00 98.31 291 LEU A C 1
ATOM 2217 O O . LEU A 1 291 ? 13.207 2.748 -5.400 1.00 98.31 291 LEU A O 1
ATOM 2221 N N . ARG A 1 292 ? 15.107 2.922 -6.595 1.00 96.62 292 ARG A N 1
ATOM 2222 C CA . ARG A 1 292 ? 15.662 4.106 -5.920 1.00 96.62 292 ARG A CA 1
ATOM 2223 C C . ARG A 1 292 ? 16.183 5.121 -6.943 1.00 96.62 292 ARG A C 1
ATOM 2225 O O . ARG A 1 292 ? 17.391 5.344 -6.995 1.00 96.62 292 ARG A O 1
ATOM 2232 N N . PRO A 1 293 ? 15.314 5.705 -7.789 1.00 96.44 293 PRO A N 1
ATOM 2233 C CA . PRO A 1 293 ? 15.728 6.802 -8.660 1.00 96.44 293 PRO A CA 1
ATOM 2234 C C . PRO A 1 293 ? 16.351 7.937 -7.845 1.00 96.44 293 PRO A C 1
ATOM 2236 O O . PRO A 1 293 ? 15.935 8.190 -6.717 1.00 96.44 293 PRO A O 1
ATOM 2239 N N . GLU A 1 294 ? 17.329 8.626 -8.426 1.00 92.94 294 GLU A N 1
ATOM 2240 C CA . GLU A 1 294 ? 17.968 9.796 -7.807 1.00 92.94 294 GLU A CA 1
ATOM 2241 C C . GLU A 1 294 ? 17.209 11.097 -8.118 1.00 92.94 294 GLU A C 1
ATOM 2243 O O . GLU A 1 294 ? 17.284 12.059 -7.352 1.00 92.94 294 GLU A O 1
ATOM 2248 N N . THR A 1 295 ? 16.463 11.126 -9.229 1.00 93.12 295 THR A N 1
ATOM 2249 C CA . THR A 1 295 ? 15.700 12.287 -9.705 1.00 93.12 295 THR A CA 1
ATOM 2250 C C . THR A 1 295 ? 14.391 11.863 -10.388 1.00 93.12 295 THR A C 1
ATOM 2252 O O . THR A 1 295 ? 14.234 10.721 -10.831 1.00 93.12 295 THR A O 1
ATOM 2255 N N . ALA A 1 296 ? 13.451 12.806 -10.520 1.00 91.56 296 ALA A N 1
ATOM 2256 C CA . ALA A 1 296 ? 12.217 12.613 -11.288 1.00 91.56 296 ALA A CA 1
ATOM 2257 C C . ALA A 1 296 ? 12.460 12.482 -12.807 1.00 91.56 296 ALA A C 1
ATOM 2259 O O . ALA A 1 296 ? 11.585 11.997 -13.524 1.00 91.56 296 ALA A O 1
ATOM 2260 N N . ASP A 1 297 ? 13.659 12.833 -13.290 1.00 89.06 297 ASP A N 1
ATOM 2261 C CA . ASP A 1 297 ? 14.031 12.748 -14.707 1.00 89.06 297 ASP A CA 1
ATOM 2262 C C . ASP A 1 297 ? 13.877 11.329 -15.259 1.00 89.06 297 ASP A C 1
ATOM 2264 O O . ASP A 1 297 ? 13.592 11.169 -16.439 1.00 89.06 297 ASP A O 1
ATOM 2268 N N . CYS A 1 298 ? 13.965 10.291 -14.420 1.00 89.81 298 CYS A N 1
ATOM 2269 C CA . CYS A 1 298 ? 13.717 8.917 -14.859 1.00 89.81 298 CYS A CA 1
ATOM 2270 C C . CYS A 1 298 ? 12.318 8.690 -15.466 1.00 89.81 298 CYS A C 1
ATOM 2272 O O . CYS A 1 298 ? 12.122 7.709 -16.184 1.00 89.81 298 CYS A O 1
ATOM 2274 N N . LEU A 1 299 ? 11.367 9.591 -15.198 1.00 89.81 299 LEU A N 1
ATOM 2275 C CA . LEU A 1 299 ? 9.995 9.574 -15.704 1.00 89.81 299 LEU A CA 1
ATOM 2276 C C . LEU A 1 299 ? 9.749 10.594 -16.830 1.00 89.81 299 LEU A C 1
ATOM 2278 O O . LEU A 1 299 ? 8.895 10.359 -17.684 1.00 89.81 299 LEU A O 1
ATOM 2282 N N . GLU A 1 300 ? 10.475 11.715 -16.842 1.00 82.06 300 GLU A N 1
ATOM 2283 C CA . GLU A 1 300 ? 10.269 12.835 -17.782 1.00 82.06 300 GLU A CA 1
ATOM 2284 C C . GLU A 1 300 ? 11.317 12.887 -18.911 1.00 82.06 300 GLU A C 1
ATOM 2286 O O . GLU A 1 300 ? 11.068 13.399 -20.009 1.00 82.06 300 GLU A O 1
ATOM 2291 N N . HIS A 1 301 ? 12.510 12.362 -18.648 1.00 85.12 301 HIS A N 1
ATOM 2292 C CA . HIS A 1 301 ? 13.703 12.410 -19.489 1.00 85.12 301 HIS A CA 1
ATOM 2293 C C . HIS A 1 301 ? 14.390 11.034 -19.521 1.00 85.12 301 HIS A C 1
ATOM 2295 O O . HIS A 1 301 ? 15.502 10.890 -19.013 1.00 85.12 301 HIS A O 1
ATOM 2301 N N . PRO A 1 302 ? 13.735 10.021 -20.112 1.00 87.81 302 PRO A N 1
ATOM 2302 C CA . PRO A 1 302 ? 14.240 8.659 -20.102 1.00 87.81 302 PRO A CA 1
ATOM 2303 C C . PRO A 1 302 ? 15.548 8.510 -20.880 1.00 87.81 302 PRO A C 1
ATOM 2305 O O . PRO A 1 302 ? 15.795 9.248 -21.840 1.00 87.81 302 PRO A O 1
ATOM 2308 N N . ASP A 1 303 ? 16.348 7.512 -20.495 1.00 88.94 303 ASP A N 1
ATOM 2309 C CA . ASP A 1 303 ? 17.638 7.206 -21.132 1.00 88.94 303 ASP A CA 1
ATOM 2310 C C . ASP A 1 303 ? 17.466 6.862 -22.614 1.00 88.94 303 ASP A C 1
ATOM 2312 O O . ASP A 1 303 ? 18.278 7.245 -23.460 1.00 88.94 303 ASP A O 1
ATOM 2316 N N . VAL A 1 304 ? 16.389 6.139 -22.930 1.00 88.69 304 VAL A N 1
ATOM 2317 C CA . VAL A 1 304 ? 16.028 5.765 -24.294 1.00 88.69 304 VAL A CA 1
ATOM 2318 C C . VAL A 1 304 ? 14.525 5.883 -24.517 1.00 88.69 304 VAL A C 1
ATOM 2320 O O . VAL A 1 304 ? 13.712 5.482 -23.684 1.00 88.69 304 VAL A O 1
ATOM 2323 N N . TRP A 1 305 ? 14.158 6.404 -25.685 1.00 87.94 305 TRP A N 1
ATOM 2324 C CA . TRP A 1 305 ? 12.794 6.366 -26.196 1.00 87.94 305 TRP A CA 1
ATOM 2325 C C . TRP A 1 305 ? 12.651 5.216 -27.191 1.00 87.94 305 TRP A C 1
ATOM 2327 O O . TRP A 1 305 ? 13.471 5.054 -28.096 1.00 87.94 305 TRP A O 1
ATOM 2337 N N . LEU A 1 306 ? 11.592 4.428 -27.041 1.00 87.62 306 LEU A N 1
ATOM 2338 C CA . LEU A 1 306 ? 11.283 3.277 -27.881 1.00 87.62 306 LEU A CA 1
ATOM 2339 C C . LEU A 1 306 ? 9.896 3.440 -28.483 1.00 87.62 306 LEU A C 1
ATOM 2341 O O . LEU A 1 306 ? 8.957 3.803 -27.781 1.00 87.62 306 LEU A O 1
ATOM 2345 N N . ARG A 1 307 ? 9.739 3.094 -29.758 1.00 86.81 307 ARG A N 1
ATOM 2346 C CA . ARG A 1 307 ? 8.430 2.860 -30.368 1.00 86.81 307 ARG A CA 1
ATOM 2347 C C . ARG A 1 307 ? 8.177 1.362 -30.444 1.00 86.81 307 ARG A C 1
ATOM 2349 O O . ARG A 1 307 ? 8.892 0.651 -31.150 1.00 86.81 307 ARG A O 1
ATOM 2356 N N . LEU A 1 308 ? 7.154 0.908 -29.729 1.00 83.88 308 LEU A N 1
ATOM 2357 C CA . LEU A 1 308 ? 6.693 -0.475 -29.743 1.00 83.88 308 LEU A CA 1
ATOM 2358 C C . LEU A 1 308 ? 6.013 -0.802 -31.083 1.00 83.88 308 LEU A C 1
ATOM 2360 O O . LEU A 1 308 ? 5.370 0.052 -31.699 1.00 83.88 308 LEU A O 1
ATOM 2364 N N . GLY A 1 309 ? 6.135 -2.051 -31.536 1.00 74.06 309 GLY A N 1
ATOM 2365 C CA . GLY A 1 309 ? 5.422 -2.534 -32.718 1.00 74.06 309 GLY A CA 1
ATOM 2366 C C . GLY A 1 309 ? 3.896 -2.482 -32.543 1.00 74.06 309 GLY A C 1
ATOM 2367 O O . GLY A 1 309 ? 3.373 -2.584 -31.430 1.00 74.06 309 GLY A O 1
ATOM 2368 N N . LYS A 1 310 ? 3.159 -2.348 -33.655 1.00 65.12 310 LYS A N 1
ATOM 2369 C CA . LYS A 1 310 ? 1.687 -2.427 -33.646 1.00 65.12 310 LYS A CA 1
ATOM 2370 C C . LYS A 1 310 ? 1.240 -3.821 -33.195 1.00 65.12 310 LYS A C 1
ATOM 2372 O O . LYS A 1 310 ? 1.784 -4.809 -33.680 1.00 65.12 310 LYS A O 1
ATOM 2377 N N . ARG A 1 311 ? 0.197 -3.900 -32.354 1.00 60.22 311 ARG A N 1
ATOM 2378 C CA . ARG A 1 311 ? -0.451 -5.171 -31.971 1.00 60.22 311 ARG A CA 1
ATOM 2379 C C . ARG A 1 311 ? -0.751 -6.024 -33.204 1.00 60.22 311 ARG A C 1
ATOM 2381 O O . ARG A 1 311 ? -1.564 -5.642 -34.047 1.00 60.22 311 ARG A O 1
ATOM 2388 N N . THR A 1 312 ? -0.168 -7.212 -33.274 1.00 45.09 312 THR A N 1
ATOM 2389 C CA . THR A 1 312 ? -0.607 -8.281 -34.174 1.00 45.09 312 THR A CA 1
ATOM 2390 C C . THR A 1 312 ? -1.764 -9.040 -33.517 1.00 45.09 312 THR A C 1
ATOM 2392 O O . THR A 1 312 ? -1.618 -10.180 -33.102 1.00 45.09 312 THR A O 1
ATOM 2395 N N . GLY A 1 313 ? -2.936 -8.406 -33.394 1.00 43.22 313 GLY A N 1
ATOM 2396 C CA . GLY A 1 313 ? -4.148 -9.098 -32.933 1.00 43.22 313 GLY A CA 1
ATOM 2397 C C . GLY A 1 313 ? -5.150 -8.207 -32.205 1.00 43.22 313 GLY A C 1
ATOM 2398 O O . GLY A 1 313 ? -4.886 -7.718 -31.103 1.00 43.22 313 GLY A O 1
ATOM 2399 N N . GLY A 1 314 ? -6.308 -8.019 -32.833 1.00 33.66 314 GLY A N 1
ATOM 2400 C CA . GLY A 1 314 ? -7.571 -7.630 -32.207 1.00 33.66 314 GLY A CA 1
ATOM 2401 C C . GLY A 1 314 ? -8.571 -8.766 -32.356 1.00 33.66 314 GLY A C 1
ATOM 2402 O O . GLY A 1 314 ? -8.364 -9.593 -33.275 1.00 33.66 314 GLY A O 1
#

Secondary structure (DSSP, 8-state):
-PPPPP--TT--GGGGG-HHHHHHHHHTT--TTS-BTTTB-HHHHHHHHS-HHHHHHHHHH-S-TT--BTTB-HHHHHHHTT-HHHHHHHHHTT--TT--BTTTB-HHHHHTTTT---SSPPTT-SPPHHHHHHHHHHHHHHHHTTT---TT-EEEEEET--HHHHHHHH-SS--EEE-S---TTSS-TTS-TTEEEEEEETTEEEEEETTSSGGG-HHHHHHHTTTSEEEEEEEETTTEEEEEEEETTEEEEEEE-TTSPPPTT--HHHHHHHHHTTT-HHHHHHHHHT---SSTHHHHS-SEEEEPPPPS--